Protein 4JZU (pdb70)

Secondary structure (DSSP, 8-state):
-EEEE-TTS-EEEEESSSSSS-SS-SEEEEEEEETTEEEEEEETTTEEE--EEEPPTTS-HHHHHHHHHHHHH-EEEEEEEEEEEEEEE-SS-EEEEEEEEEEEEEE---S--SSEEEEEEESS--TTGGG-TTB-GGGSSTHHHHHHHHHHHHT--/-EEEE-TTS-EEEEE-SSSSS-SS-SEEEEEEEETTEEEEEEETTTEEE-SEEEPPSSS-HHHHHHHHHHHHH-EEEEEEEEEEEEEE--EEEEEEEEEEEE---S---SEEEEEEESS--TTGGG-TTB-GGGSSTHHHHHHHHHHHTT-

Radius of gyration: 22.05 Å; Cα contacts (8 Å, |Δi|>4): 691; chains: 2; bounding box: 60×39×50 Å

InterPro domains:
  IPR000086 NUDIX hydrolase domain [PF00293] (30-87)
  IPR000086 NUDIX hydrolase domain [PS51462] (6-145)
  IPR014078 Nucleoside triphosphatase YtkD [TIGR02705] (3-155)
  IPR014078 Nucleoside triphosphatase YtkD [cd04665] (26-153)
  IPR015797 NUDIX hydrolase-like domain superfamily [SSF55811] (28-116)
  IPR020084 NUDIX hydrolase, conserved site [PS00893] (53-74)
  IPR020476 NUDIX hydrolase [PR00502] (48-62)
  IPR020476 NUDIX hydrolase [PR00502] (62-77)

Structure (mmCIF, N/CA/C/O backbone):
data_4JZU
#
_entry.id   4JZU
#
_cell.length_a   59.377
_cell.length_b   137.288
_cell.length_c   34.736
_cell.angle_alpha   90.00
_cell.angle_beta   90.00
_cell.angle_gamma   90.00
#
_symmetry.space_group_name_H-M   'P 21 21 2'
#
loop_
_entity.id
_entity.type
_entity.pdbx_description
1 polymer 'RNA PYROPHOSPHOHYDROLASE'
2 polymer "RNA (5'-R(*(GCP)P*G)-3')"
3 non-polymer '4-(2-HYDROXYETHYL)-1-PIPERAZINE ETHANESULFONIC ACID'
4 water water
#
loop_
_atom_site.group_PDB
_atom_site.id
_atom_site.type_symbol
_atom_site.label_atom_id
_atom_site.label_alt_id
_atom_site.label_comp_id
_atom_site.label_asym_id
_atom_site.label_entity_id
_atom_site.label_seq_id
_atom_site.pdbx_PDB_ins_code
_atom_site.Cartn_x
_atom_site.Cartn_y
_atom_site.Cartn_z
_atom_site.occupancy
_atom_site.B_iso_or_equiv
_atom_site.auth_seq_id
_atom_site.auth_comp_id
_atom_site.auth_asym_id
_atom_site.auth_atom_id
_atom_site.pdbx_PDB_model_num
ATOM 1 N N . MET A 1 1 ? 22.713 3.663 7.911 1.00 47.21 1 MET A N 1
ATOM 2 C CA . MET A 1 1 ? 22.063 4.588 8.832 1.00 44.71 1 MET A CA 1
ATOM 3 C C . MET A 1 1 ? 23.073 5.211 9.813 1.00 40.06 1 MET A C 1
ATOM 4 O O . MET A 1 1 ? 24.149 4.662 10.033 1.00 39.28 1 MET A O 1
ATOM 9 N N . TYR A 1 2 ? 22.685 6.326 10.417 1.00 30.66 2 TYR A N 1
ATOM 10 C CA . TYR A 1 2 ? 23.459 7.077 11.404 1.00 29.95 2 TYR A CA 1
ATOM 11 C C . TYR A 1 2 ? 22.788 6.942 12.753 1.00 33.61 2 TYR A C 1
ATOM 12 O O . TYR A 1 2 ? 21.564 7.065 12.855 1.00 34.87 2 TYR A O 1
ATOM 21 N N . GLU A 1 3 ? 23.580 6.763 13.791 1.00 28.64 3 GLU A N 1
ATOM 22 C CA . GLU A 1 3 ? 23.073 6.694 15.155 1.00 27.86 3 GLU A CA 1
ATOM 23 C C . GLU A 1 3 ? 23.859 7.644 16.016 1.00 30.98 3 GLU A C 1
ATOM 24 O O . GLU A 1 3 ? 25.086 7.679 15.920 1.00 31.25 3 GLU A O 1
ATOM 30 N N . PHE A 1 4 ? 23.162 8.384 16.875 1.00 25.78 4 PHE A N 1
ATOM 31 C CA . PHE A 1 4 ? 23.805 9.378 17.762 1.00 25.84 4 PHE A CA 1
ATOM 32 C C . PHE A 1 4 ? 22.846 9.755 18.875 1.00 30.07 4 PHE A C 1
ATOM 33 O O . PHE A 1 4 ? 21.652 9.516 18.760 1.00 30.96 4 PHE A O 1
ATOM 41 N N . LYS A 1 5 ? 23.364 10.362 19.934 1.00 29.35 5 LYS A N 1
ATOM 42 C CA . LYS A 1 5 ? 22.525 10.892 20.996 1.00 29.94 5 LYS A CA 1
ATOM 43 C C . LYS A 1 5 ? 22.141 12.320 20.599 1.00 30.38 5 LYS A C 1
ATOM 44 O O . LYS A 1 5 ? 22.935 13.044 19.958 1.00 29.70 5 LYS A O 1
ATOM 50 N N . ASP A 1 6 ? 20.939 12.729 20.991 1.00 25.33 6 ASP A N 1
ATOM 51 C CA . ASP A 1 6 ? 20.453 14.087 20.740 1.00 25.37 6 ASP A CA 1
ATOM 52 C C . ASP A 1 6 ? 20.781 15.040 21.884 1.00 27.36 6 ASP A C 1
ATOM 53 O O . ASP A 1 6 ? 21.542 14.687 22.788 1.00 29.15 6 ASP A O 1
ATOM 58 N N . TYR A 1 7 ? 20.238 16.270 21.815 1.00 24.67 7 TYR A N 1
ATOM 59 C CA . TYR A 1 7 ? 20.553 17.337 22.779 1.00 24.79 7 TYR A CA 1
ATOM 60 C C . TYR A 1 7 ? 20.112 16.995 24.177 1.00 30.80 7 TYR A C 1
ATOM 61 O O . TYR A 1 7 ? 20.753 17.421 25.129 1.00 30.85 7 TYR A O 1
ATOM 70 N N . TYR A 1 8 ? 19.025 16.206 24.293 1.00 29.35 8 TYR A N 1
ATOM 71 C CA . TYR A 1 8 ? 18.467 15.774 25.578 1.00 30.87 8 TYR A CA 1
ATOM 72 C C . TYR A 1 8 ? 18.818 14.311 25.894 1.00 35.42 8 TYR A C 1
ATOM 73 O O . TYR A 1 8 ? 18.201 13.692 26.774 1.00 37.04 8 TYR A O 1
ATOM 82 N N . GLN A 1 9 ? 19.856 13.773 25.227 1.00 30.27 9 GLN A N 1
ATOM 83 C CA . GLN A 1 9 ? 20.374 12.423 25.458 1.00 31.38 9 GLN A CA 1
ATOM 84 C C . GLN A 1 9 ? 19.491 11.249 25.016 1.00 35.61 9 GLN A C 1
ATOM 85 O O . GLN A 1 9 ? 19.778 10.118 25.383 1.00 35.48 9 GLN A O 1
ATOM 91 N N . ASN A 1 10 ? 18.481 11.491 24.158 1.00 32.81 10 ASN A N 1
ATOM 92 C CA . ASN A 1 10 ? 17.720 10.404 23.547 1.00 33.44 10 ASN A CA 1
ATOM 93 C C . ASN A 1 10 ? 18.634 9.837 22.451 1.00 35.67 10 ASN A C 1
ATOM 94 O O . ASN A 1 10 ? 19.586 10.501 22.050 1.00 33.22 10 ASN A O 1
ATOM 99 N N . THR A 1 11 ? 18.354 8.642 21.958 1.00 32.31 11 THR A N 1
ATOM 100 C CA . THR A 1 11 ? 19.129 8.081 20.849 1.00 31.56 11 THR A CA 1
ATOM 101 C C . THR A 1 11 ? 18.307 8.325 19.615 1.00 33.86 11 THR A C 1
ATOM 102 O O . THR A 1 11 ? 17.094 8.123 19.647 1.00 33.12 11 THR A O 1
ATOM 106 N N . VAL A 1 12 ? 18.959 8.796 18.544 1.00 29.18 12 VAL A N 1
ATOM 107 C CA . VAL A 1 12 ? 18.321 9.031 17.271 1.00 27.48 12 VAL A CA 1
ATOM 108 C C . VAL A 1 12 ? 18.963 8.122 16.242 1.00 30.63 12 VAL A C 1
ATOM 109 O O . VAL A 1 12 ? 20.179 7.977 16.213 1.00 30.16 12 VAL A O 1
ATOM 113 N N . GLN A 1 13 ? 18.144 7.576 15.344 1.00 27.17 13 GLN A N 1
ATOM 114 C CA . GLN A 1 13 ? 18.603 6.762 14.220 1.00 26.92 13 GLN A CA 1
ATOM 115 C C . GLN A 1 13 ? 18.094 7.448 12.994 1.00 31.98 13 GLN A C 1
ATOM 116 O O . GLN A 1 13 ? 16.921 7.797 12.958 1.00 31.21 13 GLN A O 1
ATOM 122 N N . LEU A 1 14 ? 18.978 7.720 12.025 1.00 26.97 14 LEU A N 1
ATOM 123 C CA . LEU A 1 14 ? 18.650 8.507 10.853 1.00 26.25 14 LEU A CA 1
ATOM 124 C C . LEU A 1 14 ? 19.016 7.780 9.571 1.00 30.34 14 LEU A C 1
ATOM 125 O O . LEU A 1 14 ? 20.103 7.231 9.466 1.00 32.17 14 LEU A O 1
ATOM 130 N N . SER A 1 15 ? 18.117 7.823 8.585 1.00 27.97 15 SER A N 1
ATOM 131 C CA . SER A 1 15 ? 18.352 7.097 7.337 1.00 28.79 15 SER A CA 1
ATOM 132 C C . SER A 1 15 ? 17.817 7.910 6.169 1.00 29.86 15 SER A C 1
ATOM 133 O O . SER A 1 15 ? 16.788 8.576 6.298 1.00 29.89 15 SER A O 1
ATOM 136 N N . PHE A 1 16 ? 18.491 7.834 5.015 1.00 26.32 16 PHE A N 1
ATOM 137 C CA . PHE A 1 16 ? 17.964 8.481 3.826 1.00 25.43 16 PHE A CA 1
ATOM 138 C C . PHE A 1 16 ? 17.274 7.486 2.884 1.00 34.51 16 PHE A C 1
ATOM 139 O O . PHE A 1 16 ? 16.916 7.851 1.755 1.00 33.60 16 PHE A O 1
ATOM 147 N N . ASP A 1 17 ? 16.970 6.259 3.414 1.00 34.31 17 ASP A N 1
ATOM 148 C CA . ASP A 1 17 ? 16.159 5.274 2.682 1.00 36.07 17 ASP A CA 1
ATOM 149 C C . ASP A 1 17 ? 14.682 5.694 2.811 1.00 41.30 17 ASP A C 1
ATOM 150 O O . ASP A 1 17 ? 14.375 6.636 3.572 1.00 38.66 17 ASP A O 1
ATOM 155 N N . ASP A 1 18 ? 13.777 5.021 2.065 1.00 40.48 18 ASP A N 1
ATOM 156 C CA . ASP A 1 18 ? 12.350 5.295 2.103 1.00 41.30 18 ASP A CA 1
ATOM 157 C C . ASP A 1 18 ? 11.707 4.574 3.292 1.00 48.99 18 ASP A C 1
ATOM 158 O O . ASP A 1 18 ? 11.733 3.341 3.378 1.00 49.45 18 ASP A O 1
ATOM 163 N N . GLN A 1 19 ? 11.125 5.368 4.210 1.00 47.74 19 GLN A N 1
ATOM 164 C CA . GLN A 1 19 ? 10.423 4.912 5.418 1.00 48.10 19 GLN A CA 1
ATOM 165 C C . GLN A 1 19 ? 11.001 3.607 6.019 1.00 54.58 19 GLN A C 1
ATOM 166 O O . GLN A 1 19 ? 10.318 2.584 6.047 1.00 58.91 19 GLN A O 1
ATOM 172 N N . PRO A 1 20 ? 12.299 3.613 6.425 1.00 47.75 20 PRO A N 1
ATOM 173 C CA . PRO A 1 20 ? 12.907 2.368 6.932 1.00 48.32 20 PRO A CA 1
ATOM 174 C C . PRO A 1 20 ? 12.458 1.962 8.330 1.00 51.08 20 PRO A C 1
ATOM 175 O O . PRO A 1 20 ? 12.485 0.777 8.652 1.00 52.88 20 PRO A O 1
ATOM 179 N N . PHE A 1 21 ? 12.105 2.933 9.176 1.00 43.80 21 PHE A N 1
ATOM 180 C CA . PHE A 1 21 ? 11.715 2.632 10.548 1.00 44.08 21 PHE A CA 1
ATOM 181 C C . PHE A 1 21 ? 10.225 2.360 10.698 1.00 49.78 21 PHE A C 1
ATOM 182 O O . PHE A 1 21 ? 9.836 1.492 11.491 1.00 49.67 21 PHE A O 1
ATOM 190 N N . SER A 1 22 ? 9.396 3.083 9.916 1.00 46.17 22 SER A N 1
ATOM 191 C CA . SER A 1 22 ? 7.943 2.944 9.902 1.00 47.53 22 SER A CA 1
ATOM 192 C C . SER A 1 22 ? 7.305 3.356 8.585 1.00 51.68 22 SER A C 1
ATOM 193 O O . SER A 1 22 ? 7.709 4.358 7.985 1.00 48.80 22 SER A O 1
ATOM 196 N N . ASP A 1 23 ? 6.272 2.597 8.168 1.00 50.36 23 ASP A N 1
ATOM 197 C CA . ASP A 1 23 ? 5.465 2.856 6.981 1.00 51.08 23 ASP A CA 1
ATOM 198 C C . ASP A 1 23 ? 4.424 3.917 7.360 1.00 54.59 23 ASP A C 1
ATOM 199 O O . ASP A 1 23 ? 3.836 4.560 6.484 1.00 53.92 23 ASP A O 1
ATOM 204 N N . SER A 1 24 ? 4.191 4.085 8.678 1.00 50.74 24 SER A N 1
ATOM 205 C CA . SER A 1 24 ? 3.256 5.069 9.197 1.00 49.51 24 SER A CA 1
ATOM 206 C C . SER A 1 24 ? 3.952 5.944 10.252 1.00 50.14 24 SER A C 1
ATOM 207 O O . SER A 1 24 ? 3.734 5.797 11.462 1.00 51.20 24 SER A O 1
ATOM 210 N N . PRO A 1 25 ? 4.827 6.872 9.784 1.00 41.19 25 PRO A N 1
ATOM 211 C CA . PRO A 1 25 ? 5.489 7.799 10.729 1.00 38.20 25 PRO A CA 1
ATOM 212 C C . PRO A 1 25 ? 4.427 8.713 11.331 1.00 41.93 25 PRO A C 1
ATOM 213 O O . PRO A 1 25 ? 3.445 9.019 10.645 1.00 42.93 25 PRO A O 1
ATOM 217 N N . LYS A 1 26 ? 4.560 9.085 12.610 1.00 36.72 26 LYS A N 1
ATOM 218 C CA . LYS A 1 26 ? 3.534 9.924 13.243 1.00 36.71 26 LYS A CA 1
ATOM 219 C C . LYS A 1 26 ? 3.966 11.391 13.299 1.00 36.65 26 LYS A C 1
ATOM 220 O O . LYS A 1 26 ? 3.226 12.219 13.836 1.00 34.98 26 LYS A O 1
ATOM 226 N N . HIS A 1 27 ? 5.154 11.710 12.755 1.00 31.95 27 HIS A N 1
ATOM 227 C CA . HIS A 1 27 ? 5.673 13.075 12.722 1.00 30.52 27 HIS A CA 1
ATOM 228 C C . HIS A 1 27 ? 6.334 13.410 11.389 1.00 30.50 27 HIS A C 1
ATOM 229 O O . HIS A 1 27 ? 6.794 12.529 10.650 1.00 27.26 27 HIS A O 1
ATOM 236 N N . VAL A 1 28 ? 6.372 14.707 11.074 1.00 26.45 28 VAL A N 1
ATOM 237 C CA . VAL A 1 28 ? 7.063 15.214 9.885 1.00 23.91 28 VAL A CA 1
ATOM 238 C C . VAL A 1 28 ? 7.942 16.383 10.281 1.00 25.38 28 VAL A C 1
ATOM 239 O O . VAL A 1 28 ? 7.670 17.075 11.270 1.00 24.00 28 VAL A O 1
ATOM 243 N N . TRP A 1 29 ? 9.011 16.596 9.534 1.00 23.06 29 TRP A N 1
ATOM 244 C CA . TRP A 1 29 ? 9.935 17.706 9.732 1.00 23.48 29 TRP A CA 1
ATOM 245 C C . TRP A 1 29 ? 10.205 18.246 8.363 1.00 26.47 29 TRP A C 1
ATOM 246 O O . TRP A 1 29 ? 10.520 17.489 7.511 1.00 24.92 29 TRP A O 1
ATOM 257 N N . VAL A 1 30 ? 10.061 19.544 8.158 1.00 23.04 30 VAL A N 1
ATOM 258 C CA . VAL A 1 30 ? 10.195 20.058 6.799 1.00 22.53 30 VAL A CA 1
ATOM 259 C C . VAL A 1 30 ? 11.276 21.111 6.702 1.00 23.74 30 VAL A C 1
ATOM 260 O O . VAL A 1 30 ? 11.090 22.243 7.152 1.00 22.95 30 VAL A O 1
ATOM 264 N N . ILE A 1 31 ? 12.340 20.792 5.989 1.00 20.49 31 ILE A N 1
ATOM 265 C CA . ILE A 1 31 ? 13.420 21.769 5.734 1.00 21.24 31 ILE A CA 1
ATOM 266 C C . ILE A 1 31 ? 12.917 22.649 4.603 1.00 22.84 31 ILE A C 1
ATOM 267 O O . ILE A 1 31 ? 12.575 22.135 3.523 1.00 23.56 31 ILE A O 1
ATOM 272 N N . CYS A 1 32 ? 12.832 23.981 4.871 1.00 20.51 32 CYS A N 1
ATOM 273 C CA . CYS A 1 32 ? 12.259 24.902 3.899 1.00 20.68 32 CYS A CA 1
ATOM 274 C C . CYS A 1 32 ? 13.295 25.858 3.379 1.00 23.77 32 CYS A C 1
ATOM 275 O O . CYS A 1 32 ? 14.054 26.433 4.161 1.00 22.79 32 CYS A O 1
ATOM 278 N N . ARG A 1 33 ? 13.265 26.093 2.078 1.00 22.22 33 ARG A N 1
ATOM 279 C CA . ARG A 1 33 ? 14.107 27.122 1.474 1.00 22.25 33 ARG A CA 1
ATOM 280 C C . ARG A 1 33 ? 13.229 28.066 0.668 1.00 23.91 33 ARG A C 1
ATOM 281 O O . ARG A 1 33 ? 12.386 27.611 -0.102 1.00 23.72 33 ARG A O 1
ATOM 289 N N . PHE A 1 34 ? 13.410 29.390 0.876 1.00 22.05 34 PHE A N 1
ATOM 290 C CA . PHE A 1 34 ? 12.684 30.440 0.173 1.00 23.59 34 PHE A CA 1
ATOM 291 C C . PHE A 1 34 ? 13.752 31.298 -0.502 1.00 27.94 34 PHE A C 1
ATOM 292 O O . PHE A 1 34 ? 14.472 32.045 0.175 1.00 25.66 34 PHE A O 1
ATOM 300 N N . GLY A 1 35 ? 13.916 31.111 -1.813 1.00 28.04 35 GLY A N 1
ATOM 301 C CA . GLY A 1 35 ? 15.010 31.777 -2.519 1.00 29.59 35 GLY A CA 1
ATOM 302 C C . GLY A 1 35 ? 16.326 31.202 -2.005 1.00 33.36 35 GLY A C 1
ATOM 303 O O . GLY A 1 35 ? 16.473 29.977 -1.913 1.00 35.07 35 GLY A O 1
ATOM 304 N N . GLY A 1 36 ? 17.236 32.071 -1.591 1.00 30.75 36 GLY A N 1
ATOM 305 C CA . GLY A 1 36 ? 18.506 31.606 -1.054 1.00 30.41 36 GLY A CA 1
ATOM 306 C C . GLY A 1 36 ? 18.532 31.596 0.456 1.00 32.06 36 GLY A C 1
ATOM 307 O O . GLY A 1 36 ? 19.607 31.655 1.061 1.00 33.04 36 GLY A O 1
ATOM 308 N N . LYS A 1 37 ? 17.343 31.540 1.078 1.00 26.08 37 LYS A N 1
ATOM 309 C CA . LYS A 1 37 ? 17.261 31.605 2.527 1.00 25.05 37 LYS A CA 1
ATOM 310 C C . LYS A 1 37 ? 16.541 30.449 3.164 1.00 26.98 37 LYS A C 1
ATOM 311 O O . LYS A 1 37 ? 15.598 29.901 2.585 1.00 25.93 37 LYS A O 1
ATOM 317 N N . TRP A 1 38 ? 16.944 30.108 4.392 1.00 22.41 38 TRP A N 1
ATOM 318 C CA . TRP A 1 38 ? 16.215 29.065 5.114 1.00 22.81 38 TRP A CA 1
ATOM 319 C C . TRP A 1 38 ? 14.979 29.709 5.717 1.00 24.44 38 TRP A C 1
ATOM 320 O O . TRP A 1 38 ? 15.068 30.805 6.283 1.00 25.25 38 TRP A O 1
ATOM 331 N N . LEU A 1 39 ? 13.844 28.997 5.661 1.00 21.70 39 LEU A N 1
ATOM 332 C CA . LEU A 1 39 ? 12.616 29.467 6.274 1.00 20.91 39 LEU A CA 1
ATOM 333 C C . LEU A 1 39 ? 12.308 28.541 7.448 1.00 23.36 39 LEU A C 1
ATOM 334 O O . LEU A 1 39 ? 12.158 27.307 7.298 1.00 22.73 39 LEU A O 1
ATOM 339 N N . LEU A 1 40 ? 12.269 29.150 8.636 1.00 22.37 40 LEU A N 1
ATOM 340 C CA . LEU A 1 40 ? 11.990 28.457 9.888 1.00 20.87 40 LEU A CA 1
ATOM 341 C C . LEU A 1 40 ? 10.747 29.064 10.495 1.00 23.63 40 LEU A C 1
ATOM 342 O O . LEU A 1 40 ? 10.218 30.068 9.993 1.00 23.68 40 LEU A O 1
ATOM 347 N N . THR A 1 41 ? 10.283 28.485 11.581 1.00 21.96 41 THR A N 1
ATOM 348 C CA . THR A 1 41 ? 9.202 29.078 12.378 1.00 23.11 41 THR A CA 1
ATOM 349 C C . THR A 1 41 ? 9.823 29.312 13.768 1.00 27.28 41 THR A C 1
ATOM 350 O O . THR A 1 41 ? 10.920 28.826 14.042 1.00 26.43 41 THR A O 1
ATOM 354 N N . GLU A 1 42 ? 9.124 30.018 14.649 1.00 25.11 42 GLU A N 1
ATOM 355 C CA . GLU A 1 42 ? 9.614 30.196 16.008 1.00 25.62 42 GLU A CA 1
ATOM 356 C C . GLU A 1 42 ? 8.595 29.485 16.893 1.00 29.65 42 GLU A C 1
ATOM 357 O O . GLU A 1 42 ? 7.513 30.031 17.143 1.00 29.81 42 GLU A O 1
ATOM 363 N N . HIS A 1 43 ? 8.911 28.253 17.347 1.00 27.21 43 HIS A N 1
ATOM 364 C CA . HIS A 1 43 ? 7.950 27.539 18.193 1.00 27.61 43 HIS A CA 1
ATOM 365 C C . HIS A 1 43 ? 7.893 28.280 19.545 1.00 33.29 43 HIS A C 1
ATOM 366 O O . HIS A 1 43 ? 8.951 28.679 20.058 1.00 32.84 43 HIS A O 1
ATOM 373 N N . GLU A 1 44 ? 6.663 28.481 20.101 1.00 31.63 44 GLU A N 1
ATOM 374 C CA . GLU A 1 44 ? 6.403 29.256 21.315 1.00 33.26 44 GLU A CA 1
ATOM 375 C C . GLU A 1 44 ? 7.157 28.814 22.548 1.00 38.66 44 GLU A C 1
ATOM 376 O O . GLU A 1 44 ? 7.432 29.642 23.417 1.00 40.44 44 GLU A O 1
ATOM 382 N N . ASP A 1 45 ? 7.413 27.499 22.661 1.00 33.02 45 ASP A N 1
ATOM 383 C CA . ASP A 1 45 ? 8.175 26.926 23.765 1.00 32.55 45 ASP A CA 1
ATOM 384 C C . ASP A 1 45 ? 9.616 26.635 23.346 1.00 34.25 45 ASP A C 1
ATOM 385 O O . ASP A 1 45 ? 10.532 26.973 24.096 1.00 36.22 45 ASP A O 1
ATOM 390 N N . ARG A 1 46 ? 9.813 26.000 22.174 1.00 30.47 46 ARG A N 1
ATOM 391 C CA . ARG A 1 46 ? 11.134 25.518 21.741 1.00 28.79 46 ARG A CA 1
ATOM 392 C C . ARG A 1 46 ? 12.086 26.528 21.137 1.00 31.08 46 ARG A C 1
ATOM 393 O O . ARG A 1 46 ? 13.295 26.437 21.346 1.00 30.80 46 ARG A O 1
ATOM 401 N N . GLY A 1 47 ? 11.556 27.482 20.410 1.00 28.55 47 GLY A N 1
ATOM 402 C CA . GLY A 1 47 ? 12.367 28.481 19.725 1.00 26.92 47 GLY A CA 1
ATOM 403 C C . GLY A 1 47 ? 12.459 28.209 18.221 1.00 27.14 47 GLY A C 1
ATOM 404 O O . GLY A 1 47 ? 11.614 27.515 17.676 1.00 24.73 47 GLY A O 1
ATOM 405 N N . TYR A 1 48 ? 13.496 28.732 17.541 1.00 24.91 48 TYR A N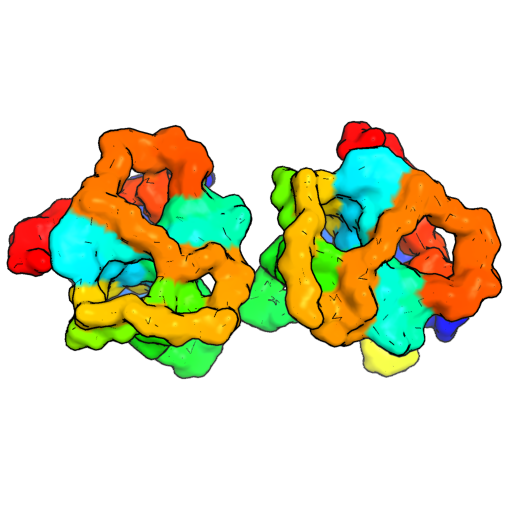 1
ATOM 406 C CA . TYR A 1 48 ? 13.608 28.593 16.072 1.00 23.63 48 TYR A CA 1
ATOM 407 C C . TYR A 1 48 ? 13.793 27.148 15.635 1.00 24.73 48 TYR A C 1
ATOM 408 O O . TYR A 1 48 ? 14.642 26.474 16.171 1.00 23.72 48 TYR A O 1
ATOM 417 N N . GLU A 1 49 ? 13.024 26.710 14.629 1.00 22.42 49 GLU A N 1
ATOM 418 C CA . GLU A 1 49 ? 13.152 25.353 14.083 1.00 21.78 49 GLU A CA 1
ATOM 419 C C . GLU A 1 49 ? 12.517 25.309 12.714 1.00 24.16 49 GLU A C 1
ATOM 420 O O . GLU A 1 49 ? 11.592 26.089 12.411 1.00 23.09 49 GLU A O 1
ATOM 426 N N . PHE A 1 50 ? 12.941 24.325 11.916 1.00 22.31 50 PHE A N 1
ATOM 427 C CA . PHE A 1 50 ? 12.214 24.085 10.679 1.00 21.91 50 PHE A CA 1
ATOM 428 C C . PHE A 1 50 ? 10.791 23.612 11.114 1.00 24.75 50 PHE A C 1
ATOM 429 O O . PHE A 1 50 ? 10.634 22.950 12.178 1.00 23.64 50 PHE A O 1
ATOM 437 N N . PRO A 1 51 ? 9.753 23.939 10.316 1.00 21.92 51 PRO A N 1
ATOM 438 C CA . PRO A 1 51 ? 8.402 23.536 10.689 1.00 23.68 51 PRO A CA 1
ATOM 439 C C . PRO A 1 51 ? 8.215 22.029 10.642 1.00 27.39 51 PRO A C 1
ATOM 440 O O . PRO A 1 51 ? 8.890 21.319 9.918 1.00 27.21 51 PRO A O 1
ATOM 444 N N . GLY A 1 52 ? 7.246 21.583 11.376 1.00 25.79 52 GLY A N 1
ATOM 445 C CA . GLY A 1 52 ? 6.909 20.173 11.461 1.00 25.83 52 GLY A CA 1
ATOM 446 C C . GLY A 1 52 ? 5.906 19.941 12.564 1.00 33.57 52 GLY A C 1
ATOM 447 O O . GLY A 1 52 ? 5.360 20.889 13.149 1.00 33.60 52 GLY A O 1
ATOM 448 N N . GLY A 1 53 ? 5.612 18.682 12.788 1.00 29.04 53 GLY A N 1
ATOM 449 C CA . GLY A 1 53 ? 4.670 18.290 13.821 1.00 31.60 53 GLY A CA 1
ATOM 450 C C . GLY A 1 53 ? 4.108 16.917 13.576 1.00 33.78 53 GLY A C 1
ATOM 451 O O . GLY A 1 53 ? 4.675 16.113 12.833 1.00 31.48 53 GLY A O 1
ATOM 452 N N . LYS A 1 54 ? 2.971 16.663 14.159 1.00 32.18 54 LYS A N 1
ATOM 453 C CA . LYS A 1 54 ? 2.312 15.368 14.086 1.00 31.91 54 LYS A CA 1
ATOM 454 C C . LYS A 1 54 ? 1.561 15.089 12.770 1.00 35.69 54 LYS A C 1
ATOM 455 O O . LYS A 1 54 ? 1.033 16.013 12.126 1.00 35.96 54 LYS A O 1
ATOM 461 N N . VAL A 1 55 ? 1.530 13.801 12.375 1.00 30.15 55 VAL A N 1
ATOM 462 C CA . VAL A 1 55 ? 0.771 13.241 11.256 1.00 32.03 55 VAL A CA 1
ATOM 463 C C . VAL A 1 55 ? -0.557 12.732 11.862 1.00 41.32 55 VAL A C 1
ATOM 464 O O . VAL A 1 55 ? -0.552 11.831 12.715 1.00 41.79 55 VAL A O 1
ATOM 468 N N . GLU A 1 56 ? -1.678 13.292 11.422 1.00 44.08 56 GLU A N 1
ATOM 469 C CA . GLU A 1 56 ? -3.004 12.899 11.929 1.00 47.74 56 GLU A CA 1
ATOM 470 C C . GLU A 1 56 ? -3.513 11.576 11.350 1.00 56.30 56 GLU A C 1
ATOM 471 O O . GLU A 1 56 ? -3.089 11.214 10.250 1.00 55.77 56 GLU A O 1
ATOM 477 N N . PRO A 1 57 ? -4.324 10.762 12.083 1.00 56.78 57 PRO A N 1
ATOM 478 C CA . PRO A 1 57 ? -4.732 9.458 11.520 1.00 58.65 57 PRO A CA 1
ATOM 479 C C . PRO A 1 57 ? -5.440 9.616 10.179 1.00 63.25 57 PRO A C 1
ATOM 480 O O . PRO A 1 57 ? -5.278 8.771 9.289 1.00 63.27 57 PRO A O 1
ATOM 484 N N . MET A 1 58 ? -6.125 10.767 10.009 1.00 59.54 58 MET A N 1
ATOM 485 C CA . MET A 1 58 ? -6.828 11.133 8.790 1.00 60.22 58 MET A CA 1
ATOM 486 C C . MET A 1 58 ? -5.954 11.921 7.797 1.00 60.04 58 MET A C 1
ATOM 487 O O . MET A 1 58 ? -6.472 12.506 6.846 1.00 59.96 58 MET A O 1
ATOM 492 N N . GLU A 1 59 ? -4.621 11.918 8.018 1.00 53.45 59 GLU A N 1
ATOM 493 C CA . GLU A 1 59 ? -3.624 12.556 7.146 1.00 49.45 59 GLU A CA 1
ATOM 494 C C . GLU A 1 59 ? -2.540 11.542 6.764 1.00 52.16 59 GLU A C 1
ATOM 495 O O . GLU A 1 59 ? -2.205 10.653 7.557 1.00 50.11 59 GLU A O 1
ATOM 501 N N . CYS A 1 60 ? -1.959 11.699 5.559 1.00 48.52 60 CYS A N 1
ATOM 502 C CA . CYS A 1 60 ? -0.767 10.946 5.174 1.00 46.90 60 CYS A CA 1
ATOM 503 C C . CYS A 1 60 ? 0.356 11.939 5.505 1.00 42.43 60 CYS A C 1
ATOM 504 O O . CYS A 1 60 ? 0.057 13.122 5.721 1.00 40.06 60 CYS A O 1
ATOM 507 N N . ALA A 1 61 ? 1.614 11.486 5.597 1.00 34.75 61 ALA A N 1
ATOM 508 C CA . ALA A 1 61 ? 2.726 12.372 5.976 1.00 33.60 61 ALA A CA 1
ATOM 509 C C . ALA A 1 61 ? 2.892 13.655 5.121 1.00 34.15 61 ALA A C 1
ATOM 510 O O . ALA A 1 61 ? 3.171 14.740 5.663 1.00 30.57 61 ALA A O 1
ATOM 512 N N . GLU A 1 62 ? 2.723 13.534 3.790 1.00 31.36 62 GLU A N 1
ATOM 513 C CA . GLU A 1 62 ? 2.870 14.686 2.875 1.00 31.18 62 GLU A CA 1
ATOM 514 C C . GLU A 1 62 ? 1.799 15.732 3.149 1.00 32.90 62 GLU A C 1
ATOM 515 O O . GLU A 1 62 ? 2.081 16.941 3.096 1.00 31.04 62 GLU A O 1
ATOM 521 N N . GLU A 1 63 ? 0.576 15.272 3.482 1.00 29.17 63 GLU A N 1
ATOM 522 C CA . GLU A 1 63 ? -0.505 16.230 3.773 1.00 30.09 63 GLU A CA 1
ATOM 523 C C . GLU A 1 63 ? -0.190 17.025 5.050 1.00 32.74 63 GLU A C 1
ATOM 524 O O . GLU A 1 63 ? -0.434 18.235 5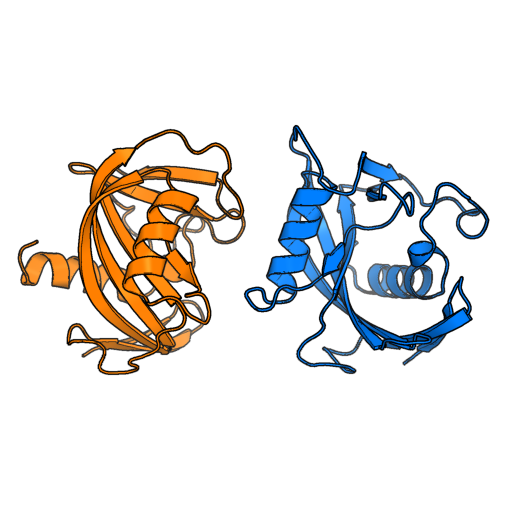.111 1.00 29.61 63 GLU A O 1
ATOM 530 N N . ALA A 1 64 ? 0.391 16.324 6.059 1.00 29.92 64 ALA A N 1
ATOM 531 C CA . ALA A 1 64 ? 0.760 16.917 7.336 1.00 28.37 64 ALA A CA 1
ATOM 532 C C . ALA A 1 64 ? 1.920 17.871 7.119 1.00 28.45 64 ALA A C 1
ATOM 533 O O . ALA A 1 64 ? 1.938 18.927 7.716 1.00 26.95 64 ALA A O 1
ATOM 535 N N . ALA A 1 65 ? 2.881 17.511 6.241 1.00 25.03 65 ALA A N 1
ATOM 536 C CA . ALA A 1 65 ? 4.035 18.380 5.983 1.00 25.12 65 ALA A CA 1
ATOM 537 C C . ALA A 1 65 ? 3.581 19.710 5.335 1.00 27.71 65 ALA A C 1
ATOM 538 O O . ALA A 1 65 ? 3.960 20.798 5.790 1.00 25.06 65 ALA A O 1
ATOM 540 N N . LEU A 1 66 ? 2.666 19.628 4.355 1.00 25.92 66 LEU A N 1
ATOM 541 C CA . LEU A 1 66 ? 2.153 20.843 3.718 1.00 25.64 66 LEU A CA 1
ATOM 542 C C . LEU A 1 66 ? 1.367 21.732 4.684 1.00 27.56 66 LEU A C 1
ATOM 543 O O . LEU A 1 66 ? 1.535 22.951 4.668 1.00 27.22 66 LEU A O 1
ATOM 548 N N . ARG A 1 67 ? 0.535 21.116 5.530 1.00 25.84 67 ARG A N 1
ATOM 549 C CA . ARG A 1 67 ? -0.259 21.836 6.539 1.00 26.82 67 ARG A CA 1
ATOM 550 C C . ARG A 1 67 ? 0.657 22.529 7.566 1.00 29.50 67 ARG A C 1
ATOM 551 O O . ARG A 1 67 ? 0.404 23.678 7.905 1.00 27.34 67 ARG A O 1
ATOM 559 N N . GLU A 1 68 ? 1.681 21.812 8.108 1.00 26.23 68 GLU A N 1
ATOM 560 C CA . GLU A 1 68 ? 2.569 22.432 9.098 1.00 25.37 68 GLU A CA 1
ATOM 561 C C . GLU A 1 68 ? 3.341 23.612 8.534 1.00 28.29 68 GLU A C 1
ATOM 562 O O . GLU A 1 68 ? 3.511 24.629 9.222 1.00 28.01 68 GLU A O 1
ATOM 568 N N . VAL A 1 69 ? 3.829 23.498 7.295 1.00 24.73 69 VAL A N 1
ATOM 569 C CA . VAL A 1 69 ? 4.510 24.613 6.663 1.00 23.11 69 VAL A CA 1
ATOM 570 C C . VAL A 1 69 ? 3.541 25.830 6.631 1.00 27.73 69 VAL A C 1
ATOM 571 O O . VAL A 1 69 ? 3.897 26.914 7.090 1.00 28.96 69 VAL A O 1
ATOM 575 N N . LYS A 1 70 ? 2.324 25.632 6.104 1.00 24.47 70 LYS A N 1
ATOM 576 C CA . LYS A 1 70 ? 1.340 26.705 5.991 1.00 24.66 70 LYS A CA 1
ATOM 577 C C . LYS A 1 70 ? 0.962 27.255 7.352 1.00 29.80 70 LYS A C 1
ATOM 578 O O . LYS A 1 70 ? 1.057 28.453 7.554 1.00 29.18 70 LYS A O 1
ATOM 584 N N . GLU A 1 71 ? 0.584 26.386 8.314 1.00 27.69 71 GLU A N 1
ATOM 585 C CA . GLU A 1 71 ? 0.222 26.845 9.649 1.00 27.49 71 GLU A CA 1
ATOM 586 C C . GLU A 1 71 ? 1.317 27.602 10.387 1.00 28.51 71 GLU A C 1
ATOM 587 O O . GLU A 1 71 ? 1.035 28.615 11.013 1.00 28.73 71 GLU A O 1
ATOM 593 N N . GLU A 1 72 ? 2.561 27.136 10.290 1.00 24.56 72 GLU A N 1
ATOM 594 C CA . GLU A 1 72 ? 3.677 27.700 11.081 1.00 23.95 72 GLU A CA 1
ATOM 595 C C . GLU A 1 72 ? 4.426 28.864 10.451 1.00 28.71 72 GLU A C 1
ATOM 596 O O . GLU A 1 72 ? 5.210 29.522 11.128 1.00 28.11 72 GLU A O 1
ATOM 602 N N . THR A 1 73 ? 4.258 29.047 9.145 1.00 25.02 73 THR A N 1
ATOM 603 C CA . THR A 1 73 ? 4.968 30.073 8.394 1.00 23.78 73 THR A CA 1
ATOM 604 C C . THR A 1 73 ? 4.133 30.874 7.428 1.00 28.70 73 THR A C 1
ATOM 605 O O . THR A 1 73 ? 4.626 31.892 6.945 1.00 29.69 73 THR A O 1
ATOM 609 N N . GLY A 1 74 ? 2.937 30.399 7.084 1.00 26.20 74 GLY A N 1
ATOM 610 C CA . GLY A 1 74 ? 2.118 31.046 6.066 1.00 26.47 74 GLY A CA 1
ATOM 611 C C . GLY A 1 74 ? 2.670 30.837 4.656 1.00 29.67 74 GLY A C 1
ATOM 612 O O . GLY A 1 74 ? 2.190 31.454 3.702 1.00 27.81 74 GLY A O 1
ATOM 613 N N . ALA A 1 75 ? 3.645 29.928 4.501 1.00 27.32 75 ALA A N 1
ATOM 614 C CA . ALA A 1 75 ? 4.255 29.681 3.188 1.00 27.23 75 ALA A CA 1
ATOM 615 C C . ALA A 1 75 ? 3.435 28.759 2.318 1.00 31.93 75 ALA A C 1
ATOM 616 O O . ALA A 1 75 ? 2.774 27.834 2.819 1.00 31.27 75 ALA A O 1
ATOM 618 N N . ARG A 1 76 ? 3.527 29.001 1.007 1.00 31.11 76 ARG A N 1
ATOM 619 C CA . ARG A 1 76 ? 2.980 28.145 -0.051 1.00 31.84 76 ARG A CA 1
ATOM 620 C C . ARG A 1 76 ? 4.177 27.436 -0.645 1.00 32.24 76 ARG A C 1
ATOM 621 O O . ARG A 1 76 ? 5.227 28.050 -0.887 1.00 30.29 76 ARG A O 1
ATOM 629 N N . VAL A 1 77 ? 4.040 26.132 -0.829 1.00 28.97 77 VAL A N 1
ATOM 630 C CA . VAL A 1 77 ? 5.135 25.298 -1.309 1.00 30.45 77 VAL A CA 1
ATOM 631 C C . VAL A 1 77 ? 5.067 25.118 -2.823 1.00 35.25 77 VAL A C 1
ATOM 632 O O . VAL A 1 77 ? 3.994 24.860 -3.374 1.00 36.21 77 VAL A O 1
ATOM 636 N N . LYS A 1 78 ? 6.227 25.256 -3.479 1.00 31.23 78 LYS A N 1
ATOM 637 C CA . LYS A 1 78 ? 6.404 25.057 -4.904 1.00 32.60 78 LYS A CA 1
ATOM 638 C C . LYS A 1 78 ? 6.614 23.564 -5.162 1.00 35.29 78 LYS A C 1
ATOM 639 O O . LYS A 1 78 ? 6.093 23.017 -6.150 1.00 35.32 78 LYS A O 1
ATOM 645 N N . SER A 1 79 ? 7.398 22.896 -4.283 1.00 29.73 79 SER A N 1
ATOM 646 C CA . SER A 1 79 ? 7.651 21.467 -4.410 1.00 28.86 79 SER A CA 1
ATOM 647 C C . SER A 1 79 ? 7.925 20.914 -3.024 1.00 29.79 79 SER A C 1
ATOM 648 O O . SER A 1 79 ? 8.542 21.597 -2.212 1.00 28.51 79 SER A O 1
ATOM 651 N N . LEU A 1 80 ? 7.439 19.711 -2.752 1.00 28.05 80 LEU A N 1
ATOM 652 C CA . LEU A 1 80 ? 7.694 18.991 -1.500 1.00 27.00 80 LEU A CA 1
ATOM 653 C C . LEU A 1 80 ? 8.287 17.631 -1.886 1.00 30.29 80 LEU A C 1
ATOM 654 O O . LEU A 1 80 ? 7.681 16.883 -2.660 1.00 32.05 80 LEU A O 1
ATOM 659 N N . LYS A 1 81 ? 9.497 17.357 -1.404 1.00 26.08 81 LYS A N 1
ATOM 660 C CA . LYS A 1 81 ? 10.217 16.118 -1.713 1.00 26.24 81 LYS A CA 1
ATOM 661 C C . LYS A 1 81 ? 10.654 15.389 -0.458 1.00 28.21 81 LYS A C 1
ATOM 662 O O . LYS A 1 81 ? 11.253 16.000 0.435 1.00 24.76 81 LYS A O 1
ATOM 668 N N . TYR A 1 82 ? 10.389 14.077 -0.402 1.00 27.27 82 TYR A N 1
ATOM 669 C CA . TYR A 1 82 ? 10.825 13.253 0.741 1.00 26.67 82 TYR A CA 1
ATOM 670 C C . TYR A 1 82 ? 12.353 13.165 0.699 1.00 28.14 82 TYR A C 1
ATOM 671 O O . TYR A 1 82 ? 12.920 12.865 -0.366 1.00 29.08 82 TYR A O 1
ATOM 680 N N . LEU A 1 83 ? 13.007 13.381 1.855 1.00 24.86 83 LEU A N 1
ATOM 681 C CA . LEU A 1 83 ? 14.456 13.332 1.984 1.00 25.45 83 LEU A CA 1
ATOM 682 C C . LEU A 1 83 ? 14.910 12.085 2.778 1.00 31.26 83 LEU A C 1
ATOM 683 O O . LEU A 1 83 ? 15.840 11.408 2.379 1.00 30.71 83 LEU A O 1
ATOM 688 N N . GLY A 1 84 ? 14.268 11.835 3.909 1.00 26.78 84 GLY A N 1
ATOM 689 C CA . GLY A 1 84 ? 14.650 10.738 4.766 1.00 25.13 84 GLY A CA 1
ATOM 690 C C . GLY A 1 84 ? 13.730 10.561 5.933 1.00 29.21 84 GLY A C 1
ATOM 691 O O . GLY A 1 84 ? 12.621 11.087 5.942 1.00 28.25 84 GLY A O 1
ATOM 692 N N . GLN A 1 85 ? 14.199 9.820 6.942 1.00 27.50 85 GLN A N 1
ATOM 693 C CA . GLN A 1 85 ? 13.382 9.534 8.112 1.00 25.55 85 GLN A CA 1
ATOM 694 C C . GLN A 1 85 ? 14.292 9.322 9.331 1.00 30.12 85 GLN A C 1
ATOM 695 O O . GLN A 1 85 ? 15.410 8.827 9.196 1.00 29.02 85 GLN A O 1
ATOM 701 N N . TYR A 1 86 ? 13.790 9.666 10.507 1.00 26.66 86 TYR A N 1
ATOM 702 C CA . TYR A 1 86 ? 14.519 9.370 11.727 1.00 26.17 86 TYR A CA 1
ATOM 703 C C . TYR A 1 86 ? 13.635 8.836 12.808 1.00 30.06 86 TYR A C 1
ATOM 704 O O . TYR A 1 86 ? 12.420 9.048 12.787 1.00 30.90 86 TYR A O 1
ATOM 713 N N . LYS A 1 87 ? 14.235 8.023 13.678 1.00 26.22 87 LYS A N 1
ATOM 714 C CA . LYS A 1 87 ? 13.536 7.463 14.796 1.00 27.52 87 LYS A CA 1
ATOM 715 C C . LYS A 1 87 ? 14.140 8.092 16.025 1.00 32.80 87 LYS A C 1
ATOM 716 O O . LYS A 1 87 ? 15.359 8.145 16.168 1.00 32.04 87 LYS A O 1
ATOM 722 N N . VAL A 1 88 ? 13.294 8.592 16.911 1.00 29.49 88 VAL A N 1
ATOM 723 C CA . VAL A 1 88 ? 13.799 9.141 18.169 1.00 28.94 88 VAL A CA 1
ATOM 724 C C . VAL A 1 88 ? 13.475 8.098 19.235 1.00 33.87 88 VAL A C 1
ATOM 725 O O . VAL A 1 88 ? 12.308 7.837 19.476 1.00 33.17 88 VAL A O 1
ATOM 729 N N . LEU A 1 89 ? 14.502 7.571 19.903 1.00 31.53 89 LEU A N 1
ATOM 730 C CA . LEU A 1 89 ? 14.353 6.573 20.962 1.00 32.70 89 LEU A CA 1
ATOM 731 C C . LEU A 1 89 ? 14.365 7.303 22.300 1.00 36.83 89 LEU A C 1
ATOM 732 O O . LEU A 1 89 ? 15.425 7.586 22.880 1.00 34.43 89 LEU A O 1
ATOM 737 N N . GLY A 1 90 ? 13.168 7.706 22.718 1.00 36.07 90 GLY A N 1
ATOM 738 C CA . GLY A 1 90 ? 12.972 8.468 23.946 1.00 38.36 90 GLY A CA 1
ATOM 739 C C . GLY A 1 90 ? 12.961 7.625 25.194 1.00 45.90 90 GLY A C 1
ATOM 740 O O . GLY A 1 90 ? 13.138 6.402 25.129 1.00 45.45 90 GLY A O 1
ATOM 741 N N . LYS A 1 91 ? 12.749 8.280 26.349 1.00 45.51 91 LYS A N 1
ATOM 742 C CA . LYS A 1 91 ? 12.651 7.595 27.638 1.00 47.88 91 LYS A CA 1
ATOM 743 C C . LYS A 1 91 ? 11.341 6.793 27.720 1.00 53.31 91 LYS A C 1
ATOM 744 O O . LYS A 1 91 ? 11.370 5.627 28.109 1.00 54.38 91 LYS A O 1
ATOM 750 N N . GLU A 1 92 ? 10.214 7.395 27.297 1.00 50.16 92 GLU A N 1
ATOM 751 C CA . GLU A 1 92 ? 8.874 6.788 27.373 1.00 51.56 92 GLU A CA 1
ATOM 752 C C . GLU A 1 92 ? 8.266 6.464 26.009 1.00 52.55 92 GLU A C 1
ATOM 753 O O . GLU A 1 92 ? 7.368 5.619 25.912 1.00 52.84 92 GLU A O 1
ATOM 759 N N . LYS A 1 93 ? 8.722 7.149 24.966 1.00 46.50 93 LYS A N 1
ATOM 760 C CA . LYS A 1 93 ? 8.150 7.002 23.639 1.00 44.98 93 LYS A CA 1
ATOM 761 C C . LYS A 1 93 ? 9.180 6.863 22.548 1.00 45.14 93 LYS A C 1
ATOM 762 O O . LYS A 1 93 ? 10.304 7.330 22.675 1.00 44.40 93 LYS A O 1
ATOM 768 N N . VAL A 1 94 ? 8.765 6.256 21.451 1.00 39.59 94 VAL A N 1
ATOM 769 C CA . VAL A 1 94 ? 9.562 6.134 20.248 1.00 37.80 94 VAL A CA 1
ATOM 770 C C . VAL A 1 94 ? 8.765 6.813 19.146 1.00 39.71 94 VAL A C 1
ATOM 771 O O . VAL A 1 94 ? 7.601 6.467 18.902 1.00 39.73 94 VAL A O 1
ATOM 775 N N . ILE A 1 95 ? 9.382 7.760 18.479 1.00 34.62 95 ILE A N 1
ATOM 776 C CA . ILE A 1 95 ? 8.659 8.420 17.402 1.00 33.49 95 ILE A CA 1
ATOM 777 C C . ILE A 1 95 ? 9.416 8.281 16.105 1.00 35.98 95 ILE A C 1
ATOM 778 O O . ILE A 1 95 ? 10.648 8.251 16.110 1.00 34.39 95 ILE A O 1
ATOM 783 N N . VAL A 1 96 ? 8.679 8.128 15.003 1.00 31.99 96 VAL A N 1
ATOM 784 C CA . VAL A 1 96 ? 9.258 8.024 13.677 1.00 31.31 96 VAL A CA 1
ATOM 785 C C . VAL A 1 96 ? 8.847 9.315 12.937 1.00 32.45 96 VAL A C 1
ATOM 786 O O . VAL A 1 96 ? 7.670 9.678 12.945 1.00 33.01 96 VAL A O 1
ATOM 790 N N . LYS A 1 97 ? 9.833 10.008 12.350 1.00 26.65 97 LYS A N 1
ATOM 791 C CA . LYS A 1 97 ? 9.681 11.337 11.781 1.00 25.14 97 LYS A CA 1
ATOM 792 C C . LYS A 1 97 ? 10.243 11.397 10.359 1.00 29.98 97 LYS A C 1
ATOM 793 O O . LYS A 1 97 ? 11.432 11.155 10.147 1.00 29.72 97 LYS A O 1
ATOM 799 N N . ASN A 1 98 ? 9.373 11.712 9.370 1.00 26.97 98 ASN A N 1
ATOM 800 C CA . ASN A 1 98 ? 9.817 11.854 7.986 1.00 25.74 98 ASN A CA 1
ATOM 801 C C . ASN A 1 98 ? 10.397 13.235 7.810 1.00 29.26 98 ASN A C 1
ATOM 802 O O . ASN A 1 98 ? 9.867 14.184 8.372 1.00 28.78 98 ASN A O 1
ATOM 807 N N . ILE A 1 99 ? 11.469 13.339 7.025 1.00 23.44 99 ILE A N 1
ATOM 808 C CA . ILE A 1 99 ? 12.105 14.593 6.674 1.00 23.39 99 ILE A CA 1
ATOM 809 C C . ILE A 1 99 ? 11.729 14.918 5.228 1.00 24.91 99 ILE A C 1
ATOM 810 O O . ILE A 1 99 ? 11.959 14.111 4.323 1.00 23.89 99 ILE A O 1
ATOM 815 N N . TYR A 1 100 ? 11.179 16.111 5.013 1.00 21.85 100 TYR A N 1
ATOM 816 C CA . TYR A 1 100 ? 10.902 16.586 3.674 1.00 23.12 100 TYR A CA 1
ATOM 817 C C . TYR A 1 100 ? 11.726 17.826 3.394 1.00 25.10 100 TYR A C 1
ATOM 818 O O . TYR A 1 100 ? 12.128 18.538 4.313 1.00 24.30 100 TYR A O 1
ATOM 827 N N . PHE A 1 101 ? 11.886 18.128 2.117 1.00 22.78 101 PHE A N 1
ATOM 828 C CA . PHE A 1 101 ? 12.441 19.397 1.640 1.00 22.55 101 PHE A CA 1
ATOM 829 C C . PHE A 1 101 ? 11.315 20.145 0.915 1.00 25.19 101 PHE A C 1
ATOM 830 O O . PHE A 1 101 ? 10.668 19.583 0.024 1.00 24.13 101 PHE A O 1
ATOM 838 N N . ALA A 1 102 ? 11.077 21.398 1.294 1.00 22.05 102 ALA A N 1
ATOM 839 C CA . ALA A 1 102 ? 10.078 22.217 0.616 1.00 22.17 102 ALA A CA 1
ATOM 840 C C . ALA A 1 102 ? 10.702 23.462 0.034 1.00 23.67 102 ALA A C 1
ATOM 841 O O . ALA A 1 102 ? 11.354 24.238 0.736 1.00 22.62 102 ALA A O 1
ATOM 843 N N . ASP A 1 103 ? 10.531 23.645 -1.277 1.00 24.34 103 ASP A N 1
ATOM 844 C CA . ASP A 1 103 ? 11.013 24.845 -1.943 1.00 24.12 103 ASP A CA 1
ATOM 845 C C . ASP A 1 103 ? 9.783 25.743 -1.902 1.00 26.49 103 ASP A C 1
ATOM 846 O O . ASP A 1 103 ? 8.689 25.313 -2.273 1.00 26.75 103 ASP A O 1
ATOM 851 N N . ILE A 1 104 ? 9.934 26.894 -1.279 1.00 23.40 104 ILE A N 1
ATOM 852 C CA . ILE A 1 104 ? 8.847 27.839 -1.017 1.00 23.24 104 ILE A CA 1
ATOM 853 C C . ILE A 1 104 ? 8.589 28.795 -2.168 1.00 27.17 104 ILE A C 1
ATOM 854 O O . ILE A 1 104 ? 9.498 29.466 -2.648 1.00 26.50 104 ILE A O 1
ATOM 859 N N . GLU A 1 105 ? 7.313 28.936 -2.545 1.00 26.42 105 GLU A N 1
ATOM 860 C CA . GLU A 1 105 ? 6.946 29.856 -3.608 1.00 27.71 105 GLU A CA 1
ATOM 861 C C . GLU A 1 105 ? 6.791 31.303 -3.068 1.00 31.43 105 GLU A C 1
ATOM 862 O O . GLU A 1 105 ? 7.224 32.260 -3.716 1.00 30.26 105 GLU A O 1
ATOM 868 N N . LYS A 1 106 ? 6.120 31.438 -1.903 1.00 28.17 106 LYS A N 1
ATOM 869 C CA . LYS A 1 106 ? 5.776 32.745 -1.310 1.00 27.56 106 LYS A CA 1
ATOM 870 C C . LYS A 1 106 ? 5.317 32.585 0.109 1.00 30.59 106 LYS A C 1
ATOM 871 O O . LYS A 1 106 ? 4.929 31.497 0.507 1.00 26.74 106 LYS A O 1
ATOM 877 N N . LEU A 1 107 ? 5.281 33.707 0.866 1.00 29.34 107 LEU A N 1
ATOM 878 C CA . LEU A 1 107 ? 4.767 33.724 2.230 1.00 27.92 107 LEU A CA 1
ATOM 879 C C . LEU A 1 107 ? 3.564 34.635 2.200 1.00 31.46 107 LEU A C 1
ATOM 880 O O . LEU A 1 107 ? 3.664 35.789 1.764 1.00 29.92 107 LEU A O 1
ATOM 885 N N . GLU A 1 108 ? 2.439 34.138 2.663 1.00 29.17 108 GLU A N 1
ATOM 886 C CA . GLU A 1 108 ? 1.229 34.934 2.693 1.00 32.36 108 GLU A CA 1
ATOM 887 C C . GLU A 1 108 ? 0.962 35.316 4.128 1.00 38.36 108 GLU A C 1
ATOM 888 O O . GLU A 1 108 ? 1.368 34.597 5.050 1.00 35.74 108 GLU A O 1
ATOM 894 N N . LYS A 1 109 ? 0.328 36.486 4.296 1.00 39.65 109 LYS A N 1
ATOM 895 C CA . LYS A 1 109 ? -0.068 37.107 5.552 1.00 41.65 109 LYS A CA 1
ATOM 896 C C . LYS A 1 109 ? -0.965 36.143 6.294 1.00 48.19 109 LYS A C 1
ATOM 897 O O . LYS A 1 109 ? -1.783 35.461 5.682 1.00 49.29 109 LYS A O 1
ATOM 903 N N . GLN A 1 110 ? -0.807 36.079 7.610 1.00 45.80 110 GLN A N 1
ATOM 904 C CA . GLN A 1 110 ? -1.624 35.201 8.433 1.00 45.04 110 GLN A CA 1
ATOM 905 C C . GLN A 1 110 ? -1.857 35.839 9.791 1.00 49.15 110 GLN A C 1
ATOM 906 O O . GLN A 1 110 ? -0.905 36.355 10.394 1.00 48.80 110 GLN A O 1
ATOM 912 N N . ALA A 1 111 ? -3.097 35.808 10.267 1.00 46.87 111 ALA A N 1
ATOM 913 C CA . ALA A 1 111 ? -3.438 36.396 11.558 1.00 47.95 111 ALA A CA 1
ATOM 914 C C . ALA A 1 111 ? -2.835 35.595 12.707 1.00 50.98 111 ALA A C 1
ATOM 915 O O . ALA A 1 111 ? -2.527 36.145 13.764 1.00 49.51 111 ALA A O 1
ATOM 917 N N . ASP A 1 112 ? -2.671 34.293 12.494 1.00 47.58 112 ASP A N 1
ATOM 918 C CA . ASP A 1 112 ? -2.108 33.416 13.514 1.00 48.15 112 ASP A CA 1
ATOM 919 C C . ASP A 1 112 ? -1.255 32.317 12.889 1.00 47.95 112 ASP A C 1
ATOM 920 O O . ASP A 1 112 ? -1.408 31.993 11.711 1.00 45.57 112 ASP A O 1
ATOM 925 N N . TYR A 1 113 ? -0.357 31.748 13.686 1.00 41.61 113 TYR A N 1
ATOM 926 C CA . TYR A 1 113 ? 0.520 30.683 13.215 1.00 38.29 113 TYR A CA 1
ATOM 927 C C . TYR A 1 113 ? 0.340 29.415 14.043 1.00 41.96 113 TYR A C 1
ATOM 928 O O . TYR A 1 113 ? 1.003 28.406 13.803 1.00 40.12 113 TYR A O 1
ATOM 937 N N . PHE A 1 114 ? -0.562 29.475 15.017 1.00 40.81 114 PHE A N 1
ATOM 938 C CA . PHE A 1 114 ? -0.833 28.328 15.887 1.00 41.03 114 PHE A CA 1
ATOM 939 C C . PHE A 1 114 ? 0.128 28.277 17.098 1.00 43.36 114 PHE A C 1
ATOM 940 O O . PHE A 1 114 ? 0.154 29.256 17.849 1.00 43.14 114 PHE A O 1
ATOM 948 N N . GLU A 1 115 ? 0.925 27.198 17.284 1.00 39.46 115 GLU A N 1
ATOM 949 C CA . GLU A 1 115 ? 1.842 27.071 18.445 1.00 39.53 115 GLU A CA 1
ATOM 950 C C . GLU A 1 115 ? 3.189 27.774 18.206 1.00 39.58 115 GLU A C 1
ATOM 951 O O . GLU A 1 115 ? 4.181 27.524 18.908 1.00 37.33 115 GLU A O 1
ATOM 957 N N . THR A 1 116 ? 3.214 28.667 17.222 1.00 34.62 116 THR A N 1
ATOM 958 C CA . THR A 1 116 ? 4.434 29.354 16.854 1.00 32.24 116 THR A CA 1
ATOM 959 C C . THR A 1 116 ? 4.197 30.849 16.751 1.00 35.83 116 THR A C 1
ATOM 960 O O . THR A 1 116 ? 3.053 31.325 16.799 1.00 35.08 116 THR A O 1
ATOM 964 N N . LYS A 1 117 ? 5.302 31.583 16.580 1.00 30.51 117 LYS A N 1
ATOM 965 C CA . LYS A 1 117 ? 5.277 33.020 16.369 1.00 31.53 117 LYS A CA 1
ATOM 966 C C . LYS A 1 117 ? 5.331 33.338 14.850 1.00 33.50 117 LYS A C 1
ATOM 967 O O . LYS A 1 117 ? 5.386 34.499 14.470 1.00 36.00 117 LYS A O 1
ATOM 973 N N . GLY A 1 118 ? 5.325 32.323 14.002 1.00 30.87 118 GLY A N 1
ATOM 974 C CA . GLY A 1 118 ? 5.350 32.586 12.575 1.00 30.11 118 GLY A CA 1
ATOM 975 C C . GLY A 1 118 ? 6.696 32.485 11.909 1.00 30.58 118 GLY A C 1
ATOM 976 O O . GLY A 1 118 ? 7.635 31.924 12.477 1.00 29.57 118 GLY A O 1
ATOM 977 N N . PRO A 1 119 ? 6.794 32.976 10.661 1.00 25.30 119 PRO A N 1
ATOM 978 C CA . PRO A 1 119 ? 8.030 32.762 9.886 1.00 24.98 119 PRO A CA 1
ATOM 979 C C . PRO A 1 119 ? 9.254 33.554 10.340 1.00 27.84 119 PRO A C 1
ATOM 980 O O . PRO A 1 119 ? 9.175 34.717 10.781 1.00 27.23 119 PRO A O 1
ATOM 984 N N . VAL A 1 120 ? 10.403 32.895 10.206 1.00 23.78 120 VAL A N 1
ATOM 985 C CA . VAL A 1 120 ? 11.707 33.470 10.493 1.00 25.60 120 VAL A CA 1
ATOM 986 C C . VAL A 1 120 ? 12.581 33.088 9.308 1.00 26.16 120 VAL A C 1
ATOM 987 O O . VAL A 1 120 ? 12.633 31.922 8.929 1.00 26.54 120 VAL A O 1
ATOM 991 N N . LEU A 1 121 ? 13.265 34.061 8.745 1.00 22.12 121 LEU A N 1
ATOM 992 C CA . LEU A 1 121 ? 14.149 33.772 7.623 1.00 22.59 121 LEU A CA 1
ATOM 993 C C . LEU A 1 121 ? 15.590 33.865 8.106 1.00 27.81 121 LEU A C 1
ATOM 994 O O . LEU A 1 121 ? 15.943 34.814 8.820 1.00 27.49 121 LEU A O 1
ATOM 999 N N . PHE A 1 122 ? 16.426 32.903 7.681 1.00 25.11 122 PHE A N 1
ATOM 1000 C CA . PHE A 1 122 ? 17.856 32.916 7.971 1.00 25.91 122 PHE A CA 1
ATOM 1001 C C . PHE A 1 122 ? 18.621 32.810 6.649 1.00 31.00 122 PHE A C 1
ATOM 1002 O O . PHE A 1 122 ? 18.505 31.787 5.968 1.00 30.31 122 PHE A O 1
ATOM 1010 N N . HIS A 1 123 ? 19.436 33.829 6.311 1.00 30.33 123 HIS A N 1
ATOM 1011 C CA . HIS A 1 123 ? 20.273 33.801 5.108 1.00 30.31 123 HIS A CA 1
ATOM 1012 C C . HIS A 1 123 ? 21.248 32.626 5.252 1.00 33.31 123 HIS A C 1
ATOM 1013 O O . HIS A 1 123 ? 21.441 31.845 4.325 1.00 33.71 123 HIS A O 1
ATOM 1020 N N . GLU A 1 124 ? 21.782 32.466 6.466 1.00 30.52 124 GLU A N 1
ATOM 1021 C CA . GLU A 1 124 ? 22.602 31.319 6.848 1.00 31.57 124 GLU A CA 1
ATOM 1022 C C . GLU A 1 124 ? 22.284 30.964 8.285 1.00 30.10 124 GLU A C 1
ATOM 1023 O O . GLU A 1 124 ? 21.962 31.852 9.073 1.00 29.01 124 GLU A O 1
ATOM 1029 N N . LEU A 1 125 ? 22.303 29.683 8.613 1.00 26.27 125 LEU A N 1
ATOM 1030 C CA . LEU A 1 125 ? 22.080 29.298 9.996 1.00 25.35 125 LEU A CA 1
ATOM 1031 C C . LEU A 1 125 ? 23.324 29.678 10.789 1.00 30.13 125 LEU A C 1
ATOM 1032 O O . LEU A 1 125 ? 24.441 29.608 10.257 1.00 29.48 125 LEU A O 1
ATOM 1037 N N . PRO A 1 126 ? 23.160 30.183 12.021 1.00 30.82 126 PRO A N 1
ATOM 1038 C CA . PRO A 1 126 ? 24.345 30.614 12.785 1.00 31.94 126 PRO A CA 1
ATOM 1039 C C . PRO A 1 126 ? 25.242 29.465 13.220 1.00 37.25 126 PRO A C 1
ATOM 1040 O O . PRO A 1 126 ? 24.761 28.374 13.455 1.00 35.86 126 PRO A O 1
ATOM 1044 N N . GLU A 1 127 ? 26.549 29.705 13.297 1.00 37.44 127 GLU A N 1
ATOM 1045 C CA . GLU A 1 127 ? 27.525 28.689 13.719 1.00 38.40 127 GLU A CA 1
ATOM 1046 C C . GLU A 1 127 ? 27.334 28.307 15.204 1.00 41.10 127 GLU A C 1
ATOM 1047 O O . GLU A 1 127 ? 27.619 27.172 15.579 1.00 40.00 127 GLU A O 1
ATOM 1053 N N . ASN A 1 128 ? 26.857 29.256 16.041 1.00 38.79 128 ASN A N 1
ATOM 1054 C CA . ASN A 1 128 ? 26.657 29.052 17.488 1.00 39.25 128 ASN A CA 1
ATOM 1055 C C . ASN A 1 128 ? 25.355 28.294 17.787 1.00 41.96 128 ASN A C 1
ATOM 1056 O O . ASN A 1 128 ? 24.952 28.215 18.952 1.00 39.53 128 ASN A O 1
ATOM 1061 N N . LEU A 1 129 ? 24.681 27.767 16.731 1.00 40.05 129 LEU A N 1
ATOM 1062 C CA . LEU A 1 129 ? 23.396 27.068 16.824 1.00 39.44 129 LEU A CA 1
ATOM 1063 C C . LEU A 1 129 ? 23.191 26.189 18.073 1.00 37.41 129 LEU A C 1
ATOM 1064 O O . LEU A 1 129 ? 22.210 26.374 18.796 1.00 35.26 129 LEU A O 1
ATOM 1069 N N . SER A 1 130 ? 24.107 25.254 18.327 1.00 33.99 130 SER A N 1
ATOM 1070 C CA . SER A 1 130 ? 24.045 24.311 19.450 1.00 32.89 130 SER A CA 1
ATOM 1071 C C . SER A 1 130 ? 24.047 24.970 20.855 1.00 36.95 130 SER A C 1
ATOM 1072 O O . SER A 1 130 ? 23.595 24.354 21.824 1.00 37.90 130 SER A O 1
ATOM 1075 N N . ARG A 1 131 ? 24.558 26.207 20.968 1.00 32.97 131 ARG A N 1
ATOM 1076 C CA . ARG A 1 131 ? 24.591 26.913 22.247 1.00 33.56 131 ARG A CA 1
ATOM 1077 C C . ARG A 1 131 ? 23.691 28.136 22.177 1.00 34.95 131 ARG A C 1
ATOM 1078 O O . ARG A 1 131 ? 23.766 29.005 23.031 1.00 34.47 131 ARG A O 1
ATOM 1086 N N . ASN A 1 132 ? 22.866 28.220 21.152 1.00 30.63 132 ASN A N 1
ATOM 1087 C CA . ASN A 1 132 ? 22.013 29.388 20.995 1.00 31.19 132 ASN A CA 1
ATOM 1088 C C . ASN A 1 132 ? 20.667 29.072 21.631 1.00 33.34 132 ASN A C 1
ATOM 1089 O O . ASN A 1 132 ? 19.873 28.307 21.070 1.00 29.67 132 ASN A O 1
ATOM 1094 N N . LYS A 1 133 ? 20.385 29.716 22.781 1.00 32.70 133 LYS A N 1
ATOM 1095 C CA . LYS A 1 133 ? 19.145 29.477 23.526 1.00 33.08 133 LYS A CA 1
ATOM 1096 C C . LYS A 1 133 ? 17.873 29.791 22.750 1.00 36.08 133 LYS A C 1
ATOM 1097 O O . LYS A 1 133 ? 16.803 29.323 23.138 1.00 38.67 133 LYS A O 1
ATOM 1103 N N . LYS A 1 134 ? 17.987 30.588 21.686 1.00 30.68 134 LYS A N 1
ATOM 1104 C CA . LYS A 1 134 ? 16.870 31.000 20.853 1.00 29.15 134 LYS A CA 1
ATOM 1105 C C . LYS A 1 134 ? 16.398 29.891 19.902 1.00 30.40 134 LYS A C 1
ATOM 1106 O O . LYS A 1 134 ? 15.276 29.978 19.388 1.00 28.26 134 LYS A O 1
ATOM 1112 N N . PHE A 1 135 ? 17.266 28.877 19.654 1.00 26.22 135 PHE A N 1
ATOM 1113 C CA . PHE A 1 135 ? 16.972 27.748 18.774 1.00 24.83 135 PHE A CA 1
ATOM 1114 C C . PHE A 1 135 ? 16.376 26.595 19.551 1.00 28.05 135 PHE A C 1
ATOM 1115 O O . PHE A 1 135 ? 16.683 26.376 20.728 1.00 27.49 135 PHE A O 1
ATOM 1123 N N . SER A 1 136 ? 15.527 25.837 18.857 1.00 26.01 136 SER A N 1
ATOM 1124 C CA . SER A 1 136 ? 14.883 24.645 19.376 1.00 25.74 136 SER A CA 1
ATOM 1125 C C . SER A 1 136 ? 15.907 23.536 19.544 1.00 24.97 136 SER A C 1
ATOM 1126 O O . SER A 1 136 ? 16.834 23.419 18.702 1.00 24.08 136 SER A O 1
ATOM 1129 N N . PHE A 1 137 ? 15.671 22.637 20.543 1.00 25.91 137 PHE A N 1
ATOM 1130 C CA . PHE A 1 137 ? 16.592 21.513 20.777 1.00 25.01 137 PHE A CA 1
ATOM 1131 C C . PHE A 1 137 ? 16.598 20.572 19.556 1.00 26.39 137 PHE A C 1
ATOM 1132 O O . PHE A 1 137 ? 17.578 19.866 19.336 1.00 25.54 137 PHE A O 1
ATOM 1140 N N . ILE A 1 138 ? 15.494 20.547 18.775 1.00 24.56 138 ILE A N 1
ATOM 1141 C CA . ILE A 1 138 ? 15.401 19.670 17.591 1.00 25.30 138 ILE A CA 1
ATOM 1142 C C . ILE A 1 138 ? 16.385 20.052 16.479 1.00 26.14 138 ILE A C 1
ATOM 1143 O O . ILE A 1 138 ? 16.614 19.275 15.567 1.00 25.45 138 ILE A O 1
ATOM 1148 N N . MET A 1 139 ? 16.933 21.286 16.543 1.00 22.52 139 MET A N 1
ATOM 1149 C CA . MET A 1 139 ? 17.934 21.784 15.592 1.00 20.35 139 MET A CA 1
ATOM 1150 C C . MET A 1 139 ? 19.386 21.555 16.092 1.00 24.13 139 MET A C 1
ATOM 1151 O O . MET A 1 139 ? 20.348 21.935 15.404 1.00 23.83 139 MET A O 1
ATOM 1156 N N . LYS A 1 140 ? 19.533 20.944 17.291 1.00 23.74 140 LYS A N 1
ATOM 1157 C CA . LYS A 1 140 ? 20.797 20.829 18.036 1.00 24.09 140 LYS A CA 1
ATOM 1158 C C . LYS A 1 140 ? 21.399 19.438 18.134 1.00 27.00 140 LYS A C 1
ATOM 1159 O O . LYS A 1 140 ? 22.210 19.152 19.039 1.00 27.99 140 LYS A O 1
ATOM 1165 N N . ASP A 1 141 ? 21.050 18.596 17.182 1.00 24.46 141 ASP A N 1
ATOM 1166 C CA . ASP A 1 141 ? 21.632 17.246 17.106 1.00 24.08 141 ASP A CA 1
ATOM 1167 C C . ASP A 1 141 ? 22.119 16.989 15.666 1.00 26.16 141 ASP A C 1
ATOM 1168 O O . ASP A 1 141 ? 22.055 17.895 14.828 1.00 24.25 141 ASP A O 1
ATOM 1173 N N . SER A 1 142 ? 22.647 15.798 15.390 1.00 22.42 142 SER A N 1
ATOM 1174 C CA . SER A 1 142 ? 23.169 15.545 14.048 1.00 23.84 142 SER A CA 1
ATOM 1175 C C . SER A 1 142 ? 22.131 15.496 12.923 1.00 23.85 142 SER A C 1
ATOM 1176 O O . SER A 1 142 ? 22.538 15.504 11.768 1.00 22.46 142 SER A O 1
ATOM 1179 N N . VAL A 1 143 ? 20.809 15.432 13.222 1.00 21.91 143 VAL A N 1
ATOM 1180 C CA . VAL A 1 143 ? 19.787 15.346 12.144 1.00 21.30 143 VAL A CA 1
ATOM 1181 C C . VAL A 1 143 ? 19.963 16.539 11.193 1.00 25.45 143 VAL A C 1
ATOM 1182 O O . VAL A 1 143 ? 20.052 16.377 9.961 1.00 24.06 143 VAL A O 1
ATOM 1186 N N . LEU A 1 144 ? 20.046 17.760 11.786 1.00 21.73 144 LEU A N 1
ATOM 1187 C CA . LEU A 1 144 ? 20.207 18.950 10.964 1.00 20.26 144 LEU A CA 1
ATOM 1188 C C . LEU A 1 144 ? 21.506 18.909 10.067 1.00 23.38 144 LEU A C 1
ATOM 1189 O O . LEU A 1 144 ? 21.335 19.011 8.858 1.00 23.29 144 LEU A O 1
ATOM 1194 N N . PRO A 1 145 ? 22.768 18.853 10.567 1.00 21.57 145 PRO A N 1
ATOM 1195 C CA . PRO A 1 145 ? 23.915 18.898 9.636 1.00 21.38 145 PRO A CA 1
ATOM 1196 C C . PRO A 1 145 ? 23.909 17.744 8.628 1.00 24.88 145 PRO A C 1
ATOM 1197 O O . PRO A 1 145 ? 24.224 17.963 7.467 1.00 24.44 145 PRO A O 1
ATOM 1201 N N . ILE A 1 146 ? 23.537 16.547 9.056 1.00 21.40 146 ILE A N 1
ATOM 1202 C CA . ILE A 1 146 ? 23.509 15.399 8.133 1.00 20.68 146 ILE A CA 1
ATOM 1203 C C . ILE A 1 146 ? 22.457 15.590 7.046 1.00 22.34 146 ILE A C 1
ATOM 1204 O O . ILE A 1 146 ? 22.752 15.416 5.856 1.00 22.96 146 ILE A O 1
ATOM 1209 N N . SER A 1 147 ? 21.279 16.031 7.435 1.00 20.57 147 SER A N 1
ATOM 1210 C CA . SER A 1 147 ? 20.182 16.329 6.489 1.00 21.15 147 SER A CA 1
ATOM 1211 C C . SER A 1 147 ? 20.588 17.435 5.504 1.00 23.24 147 SER A C 1
ATOM 1212 O O . SER A 1 147 ? 20.388 17.269 4.306 1.00 22.99 147 SER A O 1
ATOM 1215 N N . LEU A 1 148 ? 21.208 18.543 5.994 1.00 21.36 148 LEU A N 1
ATOM 1216 C CA . LEU A 1 148 ? 21.660 19.629 5.102 1.00 21.19 148 LEU A CA 1
ATOM 1217 C C . LEU A 1 148 ? 22.715 19.122 4.127 1.00 25.43 148 LEU A C 1
ATOM 1218 O O . LEU A 1 148 ? 22.696 19.493 2.945 1.00 22.84 148 LEU A O 1
ATOM 1223 N N . LYS A 1 149 ? 23.613 18.262 4.599 1.00 23.08 149 LYS A N 1
ATOM 1224 C CA . LYS A 1 149 ? 24.655 17.690 3.740 1.00 23.55 149 LYS A CA 1
ATOM 1225 C C . LYS A 1 149 ? 24.012 16.872 2.616 1.00 26.01 149 LYS A C 1
ATOM 1226 O O . LYS A 1 149 ? 24.336 17.040 1.432 1.00 27.03 149 LYS A O 1
ATOM 1232 N N . LYS A 1 150 ? 23.055 16.015 2.970 1.00 22.48 150 LYS A N 1
ATOM 1233 C CA . LYS A 1 150 ? 22.380 15.173 1.984 1.00 23.97 150 LYS A CA 1
ATOM 1234 C C . LYS A 1 150 ? 21.546 16.034 1.007 1.00 26.97 150 LYS A C 1
ATOM 1235 O O . LYS A 1 150 ? 21.532 15.762 -0.201 1.00 26.62 150 LYS A O 1
ATOM 1241 N N . LEU A 1 151 ? 20.900 17.081 1.535 1.00 23.21 151 LEU A N 1
ATOM 1242 C CA . LEU A 1 151 ? 20.093 18.005 0.752 1.00 24.16 151 LEU A CA 1
ATOM 1243 C C . LEU A 1 151 ? 20.978 18.714 -0.287 1.00 28.46 151 LEU A C 1
ATOM 1244 O O . LEU A 1 151 ? 20.639 18.762 -1.479 1.00 28.71 151 LEU A O 1
ATOM 1249 N N . LYS A 1 152 ? 22.154 19.192 0.158 1.00 25.75 152 LYS A N 1
ATOM 1250 C CA . LYS A 1 152 ? 23.106 19.859 -0.744 1.00 26.52 152 LYS A CA 1
ATOM 1251 C C . LYS A 1 152 ? 23.644 18.905 -1.823 1.00 31.21 152 LYS A C 1
ATOM 1252 O O . LYS A 1 152 ? 23.816 19.307 -2.970 1.00 32.62 152 LYS A O 1
ATOM 1258 N N . GLU A 1 153 ? 23.835 17.620 -1.476 1.00 27.07 153 GLU A N 1
ATOM 1259 C CA . GLU A 1 153 ? 24.282 16.611 -2.427 1.00 26.82 153 GLU A CA 1
ATOM 1260 C C . GLU A 1 153 ? 23.190 16.265 -3.454 1.00 33.57 153 GLU A C 1
ATOM 1261 O O . GLU A 1 153 ? 23.526 15.836 -4.559 1.00 33.73 153 GLU A O 1
ATOM 1267 N N . SER A 1 154 ? 21.896 16.431 -3.088 1.00 30.69 154 SER A N 1
ATOM 1268 C CA . SER A 1 154 ? 20.745 16.073 -3.933 1.00 31.54 154 SER A CA 1
ATOM 1269 C C . SER A 1 154 ? 20.631 16.847 -5.246 1.00 33.84 154 SER A C 1
ATOM 1270 O O . SER A 1 154 ? 20.037 16.335 -6.179 1.00 33.73 154 SER A O 1
ATOM 1273 N N . GLY A 1 155 ? 21.078 18.109 -5.250 1.00 32.20 155 GLY A N 1
ATOM 1274 C CA . GLY A 1 155 ? 20.911 19.029 -6.366 1.00 31.97 155 GLY A CA 1
ATOM 1275 C C . GLY A 1 155 ? 19.656 19.878 -6.212 1.00 34.15 155 GLY A C 1
ATOM 1276 O O . GLY A 1 155 ? 19.464 20.812 -6.980 1.00 35.13 155 GLY A O 1
ATOM 1277 N N . TRP A 1 156 ? 18.758 19.549 -5.231 1.00 32.51 156 TRP A N 1
ATOM 1278 C CA . TRP A 1 156 ? 17.477 20.247 -5.029 1.00 32.30 156 TRP A CA 1
ATOM 1279 C C . TRP A 1 156 ? 17.615 21.687 -4.574 1.00 34.96 156 TRP A C 1
ATOM 1280 O O . TRP A 1 156 ? 16.696 22.467 -4.786 1.00 35.95 156 TRP A O 1
ATOM 1291 N N . ILE A 1 157 ? 18.733 22.023 -3.935 1.00 31.31 157 ILE A N 1
ATOM 1292 C CA . ILE A 1 157 ? 19.021 23.384 -3.463 1.00 42.85 157 ILE A CA 1
ATOM 1293 C C . ILE A 1 157 ? 20.161 24.065 -4.238 1.00 57.41 157 ILE A C 1
ATOM 1294 O O . ILE A 1 157 ? 21.234 23.479 -4.382 1.00 40.88 157 ILE A O 1
ATOM 1299 N N . MET B 1 1 ? -22.010 -0.951 -15.371 1.00 37.86 1 MET B N 1
ATOM 1300 C CA . MET B 1 1 ? -20.915 -0.244 -14.745 1.00 37.06 1 MET B CA 1
ATOM 1301 C C . MET B 1 1 ? -19.836 0.144 -15.746 1.00 36.65 1 MET B C 1
ATOM 1302 O O . MET B 1 1 ? -20.002 -0.097 -16.929 1.00 36.61 1 MET B O 1
ATOM 1307 N N . TYR B 1 2 ? -18.799 0.845 -15.286 1.00 31.78 2 TYR B N 1
ATOM 1308 C CA . TYR B 1 2 ? -17.737 1.381 -16.134 1.00 32.80 2 TYR B CA 1
ATOM 1309 C C . TYR B 1 2 ? -16.366 1.077 -15.572 1.00 38.04 2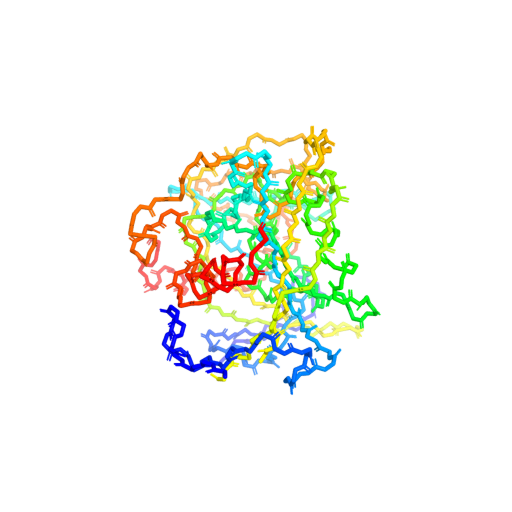 TYR B C 1
ATOM 1310 O O . TYR B 1 2 ? -16.182 1.014 -14.365 1.00 36.98 2 TYR B O 1
ATOM 1319 N N . GLU B 1 3 ? -15.395 0.941 -16.463 1.00 38.08 3 GLU B N 1
ATOM 1320 C CA . GLU B 1 3 ? -14.009 0.691 -16.104 1.00 39.52 3 GLU B CA 1
ATOM 1321 C C . GLU B 1 3 ? -13.144 1.482 -17.048 1.00 42.84 3 GLU B C 1
ATOM 1322 O O . GLU B 1 3 ? -13.406 1.534 -18.245 1.00 42.72 3 GLU B O 1
ATOM 1328 N N . PHE B 1 4 ? -12.125 2.103 -16.489 1.00 40.09 4 PHE B N 1
ATOM 1329 C CA . PHE B 1 4 ? -11.177 2.975 -17.173 1.00 39.56 4 PHE B CA 1
ATOM 1330 C C . PHE B 1 4 ? -10.037 3.257 -16.204 1.00 45.50 4 PHE B C 1
ATOM 1331 O O . PHE B 1 4 ? -10.087 2.834 -15.045 1.00 43.72 4 PHE B O 1
ATOM 1339 N N . LYS B 1 5 ? -9.006 3.956 -16.680 1.00 45.85 5 LYS B N 1
ATOM 1340 C CA . LYS B 1 5 ? -7.886 4.307 -15.830 1.00 46.69 5 LYS B CA 1
ATOM 1341 C C . LYS B 1 5 ? -8.063 5.725 -15.311 1.00 46.76 5 LYS B C 1
ATOM 1342 O O . LYS B 1 5 ? -8.586 6.600 -16.016 1.00 45.64 5 LYS B O 1
ATOM 1348 N N . ASP B 1 6 ? -7.587 5.969 -14.089 1.00 41.75 6 ASP B N 1
ATOM 1349 C CA . ASP B 1 6 ? -7.626 7.331 -13.551 1.00 39.23 6 ASP B CA 1
ATOM 1350 C C . ASP B 1 6 ? -6.461 8.142 -14.142 1.00 45.47 6 ASP B C 1
ATOM 1351 O O . ASP B 1 6 ? -5.697 7.608 -14.952 1.00 48.35 6 ASP B O 1
ATOM 1356 N N . TYR B 1 7 ? -6.287 9.403 -13.695 1.00 41.37 7 TYR B N 1
ATOM 1357 C CA . TYR B 1 7 ? -5.208 10.291 -14.158 1.00 42.35 7 TYR B CA 1
ATOM 1358 C C . TYR B 1 7 ? -3.796 9.721 -13.950 1.00 50.19 7 TYR B C 1
ATOM 1359 O O . TYR B 1 7 ? -2.876 10.072 -14.707 1.00 51.68 7 TYR B O 1
ATOM 1368 N N . TYR B 1 8 ? -3.625 8.852 -12.925 1.00 46.43 8 TYR B N 1
ATOM 1369 C CA . TYR B 1 8 ? -2.348 8.209 -12.595 1.00 49.19 8 TYR B CA 1
ATOM 1370 C C . TYR B 1 8 ? -2.270 6.781 -13.142 1.00 55.92 8 TYR B C 1
ATOM 1371 O O . TYR B 1 8 ? -1.435 5.977 -12.702 1.00 59.13 8 TYR B O 1
ATOM 1380 N N . GLN B 1 9 ? -3.150 6.477 -14.116 1.00 50.86 9 GLN B N 1
ATOM 1381 C CA . GLN B 1 9 ? -3.246 5.183 -14.803 1.00 52.37 9 GLN B CA 1
ATOM 1382 C C . GLN B 1 9 ? -3.605 3.966 -13.913 1.00 58.34 9 GLN B C 1
ATOM 1383 O O . GLN B 1 9 ? -3.384 2.820 -14.319 1.00 60.02 9 GLN B O 1
ATOM 1389 N N . ASN B 1 10 ? -4.202 4.223 -12.727 1.00 53.52 10 ASN B N 1
ATOM 1390 C CA . ASN B 1 10 ? -4.706 3.196 -11.805 1.00 52.52 10 ASN B CA 1
ATOM 1391 C C . ASN B 1 10 ? -6.056 2.745 -12.339 1.00 51.78 10 ASN B C 1
ATOM 1392 O O . ASN B 1 10 ? -6.792 3.551 -12.889 1.00 48.36 10 ASN B O 1
ATOM 1397 N N . THR B 1 11 ? -6.409 1.478 -12.123 1.00 47.68 11 THR B N 1
ATOM 1398 C CA . THR B 1 11 ? -7.678 0.933 -12.570 1.00 45.05 11 THR B CA 1
ATOM 1399 C C . THR B 1 11 ? -8.838 1.413 -11.705 1.00 45.75 11 THR B C 1
ATOM 1400 O O . THR B 1 11 ? -8.780 1.338 -10.478 1.00 45.72 11 THR B O 1
ATOM 1404 N N . VAL B 1 12 ? -9.884 1.918 -12.363 1.00 39.67 12 VAL B N 1
ATOM 1405 C CA . VAL B 1 12 ? -11.103 2.398 -11.726 1.00 36.04 12 VAL B CA 1
ATOM 1406 C C . VAL B 1 12 ? -12.333 1.623 -12.226 1.00 36.59 12 VAL B C 1
ATOM 1407 O O . VAL B 1 12 ? -12.507 1.461 -13.434 1.00 37.42 12 VAL B O 1
ATOM 1411 N N . GLN B 1 13 ? -13.215 1.238 -11.286 1.00 30.95 13 GLN B N 1
ATOM 1412 C CA . GLN B 1 13 ? -14.517 0.636 -11.543 1.00 30.13 13 GLN B CA 1
ATOM 1413 C C . GLN B 1 13 ? -15.554 1.567 -10.975 1.00 34.49 13 GLN B C 1
ATOM 1414 O O . GLN B 1 13 ? -15.474 1.931 -9.800 1.00 35.32 13 GLN B O 1
ATOM 1420 N N . LEU B 1 14 ? -16.471 2.029 -11.826 1.00 32.62 14 LEU B N 1
ATOM 1421 C CA . LEU B 1 14 ? -17.494 3.030 -11.484 1.00 29.97 14 LEU B CA 1
ATOM 1422 C C . LEU B 1 14 ? -18.903 2.496 -11.700 1.00 32.85 14 LEU B C 1
ATOM 1423 O O . LEU B 1 14 ? -19.171 1.885 -12.742 1.00 33.50 14 LEU B O 1
ATOM 1428 N N . SER B 1 15 ? -19.786 2.679 -10.718 1.00 27.96 15 SER B N 1
ATOM 1429 C CA . SER B 1 15 ? -21.183 2.202 -10.833 1.00 29.23 15 SER B CA 1
ATOM 1430 C C . SER B 1 15 ? -22.174 3.234 -10.297 1.00 33.01 15 SER B C 1
ATOM 1431 O O . SER B 1 15 ? -21.869 3.935 -9.328 1.00 31.35 15 SER B O 1
ATOM 1434 N N . PHE B 1 16 ? -23.367 3.287 -10.901 1.00 29.05 16 PHE B N 1
ATOM 1435 C CA . PHE B 1 16 ? -24.430 4.171 -10.440 1.00 28.32 16 PHE B CA 1
ATOM 1436 C C . PHE B 1 16 ? -25.520 3.425 -9.671 1.00 34.74 16 PHE B C 1
ATOM 1437 O O . PHE B 1 16 ? -26.521 4.026 -9.271 1.00 34.89 16 PHE B O 1
ATOM 1445 N N . ASP B 1 17 ? -25.269 2.133 -9.370 1.00 33.96 17 ASP B N 1
ATOM 1446 C CA . ASP B 1 17 ? -26.117 1.361 -8.461 1.00 34.50 17 ASP B CA 1
ATOM 1447 C C . ASP B 1 17 ? -25.804 1.868 -7.021 1.00 37.61 17 ASP B C 1
ATOM 1448 O O . ASP B 1 17 ? -24.928 2.711 -6.827 1.00 35.87 17 ASP B O 1
ATOM 1453 N N . ASP B 1 18 ? -26.497 1.320 -6.021 1.00 37.11 18 ASP B N 1
ATOM 1454 C CA . ASP B 1 18 ? -26.314 1.719 -4.631 1.00 38.03 18 ASP B CA 1
ATOM 1455 C C . ASP B 1 18 ? -25.151 0.983 -3.953 1.00 41.83 18 ASP B C 1
ATOM 1456 O O . ASP B 1 18 ? -25.242 -0.210 -3.705 1.00 40.42 18 ASP B O 1
ATOM 1461 N N . GLN B 1 19 ? -24.033 1.699 -3.730 1.00 39.19 19 GLN B N 1
ATOM 1462 C CA . GLN B 1 19 ? -22.800 1.227 -3.085 1.00 38.96 19 GLN B CA 1
ATOM 1463 C C . GLN B 1 19 ? -22.447 -0.254 -3.384 1.00 43.24 19 GLN B C 1
ATOM 1464 O O . GLN B 1 19 ? -22.415 -1.056 -2.450 1.00 44.37 19 GLN B O 1
ATOM 1470 N N . PRO B 1 20 ? -22.215 -0.646 -4.670 1.00 39.22 20 PRO B N 1
ATOM 1471 C CA . PRO B 1 20 ? -21.903 -2.066 -4.955 1.00 40.43 20 PRO B CA 1
ATOM 1472 C C . PRO B 1 20 ? -20.506 -2.539 -4.548 1.00 45.82 20 PRO B C 1
ATOM 1473 O O . PRO B 1 20 ? -20.292 -3.762 -4.443 1.00 46.36 20 PRO B O 1
ATOM 1477 N N . PHE B 1 21 ? -19.558 -1.599 -4.348 1.00 41.73 21 PHE B N 1
ATOM 1478 C CA . PHE B 1 21 ? -18.163 -1.910 -4.004 1.00 43.75 21 PHE B CA 1
ATOM 1479 C C . PHE B 1 21 ? -17.867 -1.978 -2.515 1.00 50.03 21 PHE B C 1
ATOM 1480 O O . PHE B 1 21 ? -17.081 -2.829 -2.076 1.00 51.67 21 PHE B O 1
ATOM 1488 N N . SER B 1 22 ? -18.462 -1.066 -1.738 1.00 45.65 22 SER B N 1
ATOM 1489 C CA . SER B 1 22 ? -18.256 -1.032 -0.304 1.00 46.17 22 SER B CA 1
ATOM 1490 C C . SER B 1 22 ? -19.362 -0.287 0.381 1.00 47.41 22 SER B C 1
ATOM 1491 O O . SER B 1 22 ? -19.857 0.723 -0.124 1.00 45.42 22 SER B O 1
ATOM 1494 N N . ASP B 1 23 ? -19.724 -0.763 1.571 1.00 45.75 23 ASP B N 1
ATOM 1495 C CA . ASP B 1 23 ? -20.689 -0.068 2.409 1.00 45.71 23 ASP B CA 1
ATOM 1496 C C . ASP B 1 23 ? -19.902 0.963 3.226 1.00 49.16 23 ASP B C 1
ATOM 1497 O O . ASP B 1 23 ? -20.508 1.823 3.860 1.00 47.72 23 ASP B O 1
ATOM 1502 N N . SER B 1 24 ? -18.541 0.871 3.205 1.00 46.65 24 SER B N 1
ATOM 1503 C CA . SER B 1 24 ?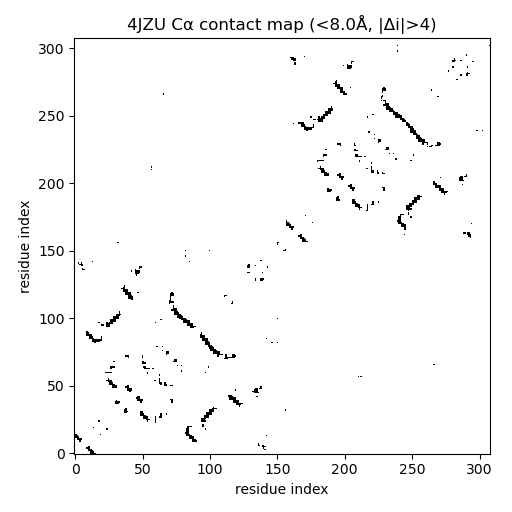 -17.645 1.791 3.925 1.00 47.02 24 SER B CA 1
ATOM 1504 C C . SER B 1 24 ? -16.649 2.525 2.992 1.00 48.18 24 SER B C 1
ATOM 1505 O O . SER B 1 24 ? -15.430 2.260 3.020 1.00 49.92 24 SER B O 1
ATOM 1508 N N . PRO B 1 25 ? -17.158 3.433 2.126 1.00 38.83 25 PRO B N 1
ATOM 1509 C CA . PRO B 1 25 ? -16.240 4.216 1.293 1.00 37.92 25 PRO B CA 1
ATOM 1510 C C . PRO B 1 25 ? -15.410 5.138 2.188 1.00 40.95 25 PRO B C 1
ATOM 1511 O O . PRO B 1 25 ? -15.926 5.669 3.189 1.00 40.79 25 PRO B O 1
ATOM 1515 N N . LYS B 1 26 ? -14.122 5.302 1.854 1.00 39.90 26 LYS B N 1
ATOM 1516 C CA . LYS B 1 26 ? -13.229 6.174 2.646 1.00 41.85 26 LYS B CA 1
ATOM 1517 C C . LYS B 1 26 ? -13.126 7.615 2.117 1.00 43.14 26 LYS B C 1
ATOM 1518 O O . LYS B 1 26 ? -12.518 8.483 2.774 1.00 41.08 26 LYS B O 1
ATOM 1524 N N . HIS B 1 27 ? -13.752 7.896 0.942 1.00 38.18 27 HIS B N 1
ATOM 1525 C CA . HIS B 1 27 ? -13.758 9.239 0.378 1.00 36.76 27 HIS B CA 1
ATOM 1526 C C . HIS B 1 27 ? -15.103 9.582 -0.230 1.00 35.42 27 HIS B C 1
ATOM 1527 O O . HIS B 1 27 ? -15.902 8.692 -0.619 1.00 34.02 27 HIS B O 1
ATOM 1534 N N . VAL B 1 28 ? -15.365 10.876 -0.345 1.00 28.74 28 VAL B N 1
ATOM 1535 C CA . VAL B 1 28 ? -16.532 11.375 -1.024 1.00 26.59 28 VAL B CA 1
ATOM 1536 C C . VAL B 1 28 ? -16.186 12.611 -1.842 1.00 29.43 28 VAL B C 1
ATOM 1537 O O . VAL B 1 28 ? -15.264 13.304 -1.551 1.00 26.67 28 VAL B O 1
ATOM 1541 N N . TRP B 1 29 ? -16.950 12.838 -2.896 1.00 26.67 29 TRP B N 1
ATOM 1542 C CA . TRP B 1 29 ? -17.009 14.138 -3.521 1.00 27.58 29 TRP B CA 1
ATOM 1543 C C . TRP B 1 29 ? -18.354 14.455 -4.101 1.00 28.20 29 TRP B C 1
ATOM 1544 O O . TRP B 1 29 ? -19.153 13.594 -4.337 1.00 26.01 29 TRP B O 1
ATOM 1555 N N . VAL B 1 30 ? -18.582 15.740 -4.235 1.00 21.87 30 VAL B N 1
ATOM 1556 C CA . VAL B 1 30 ? -19.895 16.237 -4.437 1.00 21.23 30 VAL B CA 1
ATOM 1557 C C . VAL B 1 30 ? -19.933 17.183 -5.620 1.00 25.32 30 VAL B C 1
ATOM 1558 O O . VAL B 1 30 ? -19.327 18.220 -5.573 1.00 25.86 30 VAL B O 1
ATOM 1562 N N . ILE B 1 31 ? -20.654 16.794 -6.666 1.00 21.63 31 ILE B N 1
ATOM 1563 C CA . ILE B 1 31 ? -20.844 17.685 -7.815 1.00 22.38 31 ILE B CA 1
ATOM 1564 C C . ILE B 1 31 ? -21.884 18.694 -7.379 1.00 25.25 31 ILE B C 1
ATOM 1565 O O . ILE B 1 31 ? -22.944 18.298 -6.912 1.00 25.97 31 ILE B O 1
ATOM 1570 N N . CYS B 1 32 ? -21.516 19.992 -7.377 1.00 21.16 32 CYS B N 1
ATOM 1571 C CA . CYS B 1 32 ? -22.370 21.054 -6.832 1.00 22.07 32 CYS B CA 1
ATOM 1572 C C . CYS B 1 32 ? -22.799 21.979 -7.904 1.00 25.51 32 CYS B C 1
ATOM 1573 O O . CYS B 1 32 ? -21.953 22.470 -8.668 1.00 24.15 32 CYS B O 1
ATOM 1576 N N . ARG B 1 33 ? -24.086 22.321 -7.883 1.00 24.68 33 ARG B N 1
ATOM 1577 C CA . ARG B 1 33 ? -24.644 23.294 -8.784 1.00 24.39 33 ARG B CA 1
ATOM 1578 C C . ARG B 1 33 ? -25.306 24.400 -7.963 1.00 27.20 33 ARG B C 1
ATOM 1579 O O . ARG B 1 33 ? -26.085 24.125 -7.042 1.00 25.96 33 ARG B O 1
ATOM 1587 N N . PHE B 1 34 ? -25.011 25.641 -8.324 1.00 24.56 34 PHE B N 1
ATOM 1588 C CA . PHE B 1 34 ? -25.574 26.822 -7.672 1.00 24.94 34 PHE B CA 1
ATOM 1589 C C . PHE B 1 34 ? -26.236 27.626 -8.764 1.00 31.56 34 PHE B C 1
ATOM 1590 O O . PHE B 1 34 ? -25.542 28.282 -9.538 1.00 28.21 34 PHE B O 1
ATOM 1598 N N . GLY B 1 35 ? -27.551 27.448 -8.898 1.00 33.22 35 GLY B N 1
ATOM 1599 C CA . GLY B 1 35 ? -28.319 27.971 -10.016 1.00 34.91 35 GLY B CA 1
ATOM 1600 C C . GL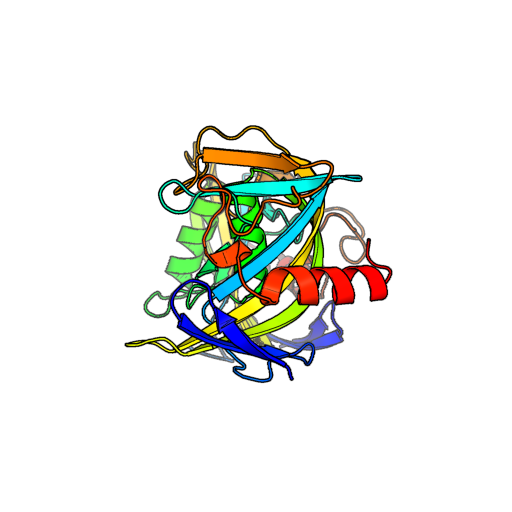Y B 1 35 ? -27.894 27.175 -11.243 1.00 39.20 35 GLY B C 1
ATOM 1601 O O . GLY B 1 35 ? -27.947 25.937 -11.234 1.00 39.94 35 GLY B O 1
ATOM 1602 N N . GLY B 1 36 ? -27.400 27.879 -12.244 1.00 34.94 36 GLY B N 1
ATOM 1603 C CA . GLY B 1 36 ? -26.889 27.292 -13.471 1.00 35.73 36 GLY B CA 1
ATOM 1604 C C . GLY B 1 36 ? -25.375 27.235 -13.525 1.00 37.73 36 GLY B C 1
ATOM 1605 O O . GLY B 1 36 ? -24.803 27.029 -14.597 1.00 38.95 36 GLY B O 1
ATOM 1606 N N . LYS B 1 37 ? -24.714 27.470 -12.380 1.00 28.98 37 LYS B N 1
ATOM 1607 C CA . LYS B 1 37 ? -23.268 27.454 -12.339 1.00 28.45 37 LYS B CA 1
ATOM 1608 C C . LYS B 1 37 ? -22.747 26.287 -11.527 1.00 30.54 37 LYS B C 1
ATOM 1609 O O . LYS B 1 37 ? -23.406 25.828 -10.593 1.00 30.15 37 LYS B O 1
ATOM 1615 N N . TRP B 1 38 ? -21.532 25.863 -11.829 1.00 28.22 38 TRP B N 1
ATOM 1616 C CA . TRP B 1 38 ? -20.894 24.797 -11.061 1.00 26.86 38 TRP B CA 1
ATOM 1617 C C . TRP B 1 38 ? -20.179 25.449 -9.894 1.00 26.58 38 TRP B C 1
ATOM 1618 O O . TRP B 1 38 ? -19.511 26.471 -10.063 1.00 24.91 38 TRP B O 1
ATOM 1629 N N . LEU B 1 39 ? -20.340 24.862 -8.715 1.00 22.93 39 LEU B N 1
ATOM 1630 C CA . LEU B 1 39 ? -19.657 25.321 -7.508 1.00 21.71 39 LEU B CA 1
ATOM 1631 C C . LEU B 1 39 ? -18.544 24.353 -7.202 1.00 24.28 39 LEU B C 1
ATOM 1632 O O . LEU B 1 39 ? -18.795 23.161 -6.971 1.00 24.10 39 LEU B O 1
ATOM 1637 N N . LEU B 1 40 ? -17.297 24.863 -7.213 1.00 20.64 40 LEU B N 1
ATOM 1638 C CA . LEU B 1 40 ? -16.119 24.047 -6.893 1.00 22.06 40 LEU B CA 1
ATOM 1639 C C . LEU B 1 40 ? -15.381 24.693 -5.737 1.00 23.55 40 LEU B C 1
ATOM 1640 O O . LEU B 1 40 ? -15.787 25.737 -5.241 1.00 24.02 40 LEU B O 1
ATOM 1645 N N . THR B 1 41 ? -14.266 24.068 -5.326 1.00 21.31 41 THR B N 1
ATOM 1646 C CA . THR B 1 41 ? -13.355 24.658 -4.360 1.00 21.37 41 THR B CA 1
ATOM 1647 C C . THR B 1 41 ? -12.008 24.659 -5.048 1.00 27.45 41 THR B C 1
ATOM 1648 O O . THR B 1 41 ? -11.871 24.006 -6.097 1.00 26.16 41 THR B O 1
ATOM 1652 N N . GLU B 1 42 ? -11.022 25.399 -4.490 1.00 26.19 42 GLU B N 1
ATOM 1653 C CA . GLU B 1 42 ? -9.686 25.291 -5.047 1.00 26.65 42 GLU B CA 1
ATOM 1654 C C . GLU B 1 42 ? -8.815 24.652 -3.984 1.00 29.24 42 GLU B C 1
ATOM 1655 O O . GLU B 1 42 ? -8.550 25.287 -2.958 1.00 28.55 42 GLU B O 1
ATOM 1661 N N . HIS B 1 43 ? -8.439 23.390 -4.181 1.00 28.83 43 HIS B N 1
ATOM 1662 C CA . HIS B 1 43 ? -7.527 22.740 -3.237 1.00 29.92 43 HIS B CA 1
ATOM 1663 C C . HIS B 1 43 ? -6.161 23.425 -3.471 1.00 38.69 43 HIS B C 1
ATOM 1664 O O . HIS B 1 43 ? -5.728 23.553 -4.618 1.00 39.75 43 HIS B O 1
ATOM 1671 N N . GLU B 1 44 ? -5.509 23.897 -2.398 1.00 37.43 44 GLU B N 1
ATOM 1672 C CA . GLU B 1 44 ? -4.229 24.602 -2.489 1.00 39.17 44 GLU B CA 1
ATOM 1673 C C . GLU B 1 44 ? -3.145 23.824 -3.238 1.00 44.52 44 GLU B C 1
ATOM 1674 O O . GLU B 1 44 ? -2.342 24.414 -3.968 1.00 46.52 44 GLU B O 1
ATOM 1680 N N . ASP B 1 45 ? -3.161 22.507 -3.094 1.00 41.29 45 ASP B N 1
ATOM 1681 C CA . ASP B 1 45 ? -2.195 21.634 -3.730 1.00 43.08 45 ASP B CA 1
ATOM 1682 C C . ASP B 1 45 ? -2.676 21.093 -5.091 1.00 46.40 45 ASP B C 1
ATOM 1683 O O . ASP B 1 45 ? -1.966 21.258 -6.083 1.00 48.75 45 ASP B O 1
ATOM 1688 N N . ARG B 1 46 ? -3.871 20.486 -5.142 1.00 39.12 46 ARG B N 1
ATOM 1689 C CA . ARG B 1 46 ? -4.418 19.863 -6.368 1.00 39.55 46 ARG B CA 1
ATOM 1690 C C . ARG B 1 46 ? -5.013 20.818 -7.410 1.00 41.97 46 ARG B C 1
ATOM 1691 O O . ARG B 1 46 ? -4.977 20.509 -8.600 1.00 43.04 46 ARG B O 1
ATOM 1699 N N . GLY B 1 47 ? -5.593 21.921 -6.968 1.00 35.69 47 GLY B N 1
ATOM 1700 C CA . GLY B 1 47 ? -6.253 22.877 -7.853 1.00 34.12 47 GLY B CA 1
ATOM 1701 C C . GLY B 1 47 ? -7.773 22.804 -7.770 1.00 34.58 47 GLY B C 1
ATOM 1702 O O . GLY B 1 47 ? -8.337 22.363 -6.760 1.00 32.97 47 GLY B O 1
ATOM 1703 N N . TYR B 1 48 ? -8.458 23.200 -8.854 1.00 29.61 48 TYR B N 1
ATOM 1704 C CA . TYR B 1 48 ? -9.921 23.203 -8.847 1.00 27.20 48 TYR B CA 1
ATOM 1705 C C . TYR B 1 48 ? -10.541 21.822 -8.815 1.00 29.72 48 TYR B C 1
ATOM 1706 O O . TYR B 1 48 ? -10.186 20.944 -9.607 1.00 29.78 48 TYR B O 1
ATOM 1715 N N . GLU B 1 49 ? -11.481 21.633 -7.900 1.00 26.93 49 GLU B N 1
ATOM 1716 C CA . GLU B 1 49 ? -12.192 20.358 -7.823 1.00 25.88 49 GLU B CA 1
ATOM 1717 C C . GLU B 1 49 ? -13.514 20.539 -7.149 1.00 26.90 49 GLU B C 1
ATOM 1718 O O . GLU B 1 49 ? -13.700 21.485 -6.378 1.00 23.84 49 GLU B O 1
ATOM 1724 N N . PHE B 1 50 ? -14.453 19.626 -7.444 1.00 25.27 50 PHE B N 1
ATOM 1725 C CA . PHE B 1 50 ? -15.710 19.592 -6.684 1.00 22.93 50 PHE B CA 1
ATOM 1726 C C . PHE B 1 50 ? -15.321 19.231 -5.244 1.00 24.80 50 PHE B C 1
ATOM 1727 O O . PHE B 1 50 ? -14.358 18.515 -5.041 1.00 26.78 50 PHE B O 1
ATOM 1735 N N . PRO B 1 51 ? -16.044 19.756 -4.247 1.00 23.68 51 PRO B N 1
ATOM 1736 C CA . PRO B 1 51 ? -15.628 19.557 -2.846 1.00 24.67 51 PRO B CA 1
ATOM 1737 C C . PRO B 1 51 ? -15.791 18.111 -2.410 1.00 29.59 51 PRO B C 1
ATOM 1738 O O . PRO B 1 51 ? -16.655 17.394 -2.915 1.00 29.28 51 PRO B O 1
ATOM 1742 N N . GLY B 1 52 ? -14.946 17.700 -1.495 1.00 27.40 52 GLY B N 1
ATOM 1743 C CA . GLY B 1 52 ? -15.009 16.344 -0.982 1.00 28.08 52 GLY B CA 1
ATOM 1744 C C . GLY B 1 52 ? -13.860 16.129 -0.044 1.00 32.55 52 GLY B C 1
ATOM 1745 O O . GLY B 1 52 ? -13.169 17.077 0.341 1.00 33.17 52 GLY B O 1
ATOM 1746 N N . GLY B 1 53 ? -13.660 14.891 0.321 1.00 28.29 53 GLY B N 1
ATOM 1747 C CA . GLY B 1 53 ? -12.596 14.554 1.235 1.00 29.10 53 GLY B CA 1
ATOM 1748 C C . GLY B 1 53 ? -12.804 13.210 1.866 1.00 33.97 53 GLY B C 1
ATOM 1749 O O . GLY B 1 53 ? -13.618 12.398 1.405 1.00 30.85 53 GLY B O 1
ATOM 1750 N N . LYS B 1 54 ? -12.050 12.979 2.931 1.00 34.34 54 LYS B N 1
ATOM 1751 C CA . LYS B 1 54 ? -12.049 11.707 3.625 1.00 35.12 54 LYS B CA 1
ATOM 1752 C C . LYS B 1 54 ? -13.214 11.567 4.571 1.00 40.21 54 LYS B C 1
ATOM 1753 O O . LYS B 1 54 ? -13.602 12.540 5.220 1.00 40.78 54 LYS B O 1
ATOM 1759 N N . VAL B 1 55 ? -13.768 10.346 4.653 1.00 39.15 55 VAL B N 1
ATOM 1760 C CA . VAL B 1 55 ? -14.850 10.039 5.579 1.00 38.82 55 VAL B CA 1
ATOM 1761 C C . VAL B 1 55 ? -14.176 9.666 6.908 1.00 45.89 55 VAL B C 1
ATOM 1762 O O . VAL B 1 55 ? -13.373 8.722 6.949 1.00 45.97 55 VAL B O 1
ATOM 1766 N N . GLU B 1 56 ? -14.531 10.392 7.993 1.00 45.45 56 GLU B N 1
ATOM 1767 C CA . GLU B 1 56 ? -14.034 10.174 9.355 1.00 49.54 56 GLU B CA 1
ATOM 1768 C C . GLU B 1 56 ? -14.356 8.736 9.773 1.00 55.69 56 GLU B C 1
ATOM 1769 O O . GLU B 1 56 ? -15.352 8.180 9.287 1.00 53.19 56 GLU B O 1
ATOM 1775 N N . PRO B 1 57 ? -13.515 8.092 10.626 1.00 56.74 57 PRO B N 1
ATOM 1776 C CA . PRO B 1 57 ? -13.739 6.671 10.963 1.00 59.32 57 PRO B CA 1
ATOM 1777 C C . PRO B 1 57 ? -15.135 6.244 11.404 1.00 66.16 57 PRO B C 1
ATOM 1778 O O . PRO B 1 57 ? -15.547 5.116 11.129 1.00 67.30 57 PRO B O 1
ATOM 1782 N N . MET B 1 58 ? -15.856 7.143 12.061 1.00 64.61 58 MET B N 1
ATOM 1783 C CA . MET B 1 58 ? -17.189 6.887 12.604 1.00 66.68 58 MET B CA 1
ATOM 1784 C C . MET B 1 58 ? -18.347 7.327 11.714 1.00 66.25 58 MET B C 1
ATOM 1785 O O . MET B 1 58 ? -19.417 6.710 11.725 1.00 67.15 58 MET B O 1
ATOM 1790 N N . GLU B 1 59 ? -18.122 8.423 10.983 1.00 57.72 59 GLU B N 1
ATOM 1791 C CA . GLU B 1 59 ? -19.029 9.157 10.136 1.00 53.12 59 GLU B CA 1
ATOM 1792 C C . GLU B 1 59 ? -19.565 8.333 8.989 1.00 52.63 59 GLU B C 1
ATOM 1793 O O . GLU B 1 59 ? -18.853 7.472 8.466 1.00 51.49 59 GLU B O 1
ATOM 1799 N N . CYS B 1 60 ? -20.802 8.615 8.562 1.00 47.48 60 CYS B N 1
ATOM 1800 C CA . CYS B 1 60 ? -21.260 7.953 7.354 1.00 46.92 60 CYS B CA 1
ATOM 1801 C C . CYS B 1 60 ? -20.883 8.885 6.187 1.00 44.14 60 CYS B C 1
ATOM 1802 O O . CYS B 1 60 ? -20.601 10.070 6.410 1.00 42.07 60 CYS B O 1
ATOM 1805 N N . ALA B 1 61 ? -20.819 8.333 4.975 1.00 39.81 61 ALA B N 1
ATOM 1806 C CA . ALA B 1 61 ? -20.420 9.045 3.772 1.00 37.64 61 ALA B CA 1
ATOM 1807 C C . ALA B 1 61 ? -21.252 10.292 3.439 1.00 38.72 61 ALA B C 1
ATOM 1808 O O . ALA B 1 61 ? -20.673 11.302 3.052 1.00 37.73 61 ALA B O 1
ATOM 1810 N N . GLU B 1 62 ? -22.589 10.241 3.620 1.00 35.58 62 GLU B N 1
ATOM 1811 C CA . GLU B 1 62 ? -23.474 11.372 3.328 1.00 35.33 62 GLU B CA 1
ATOM 1812 C C . GLU B 1 62 ? -23.181 12.581 4.261 1.00 41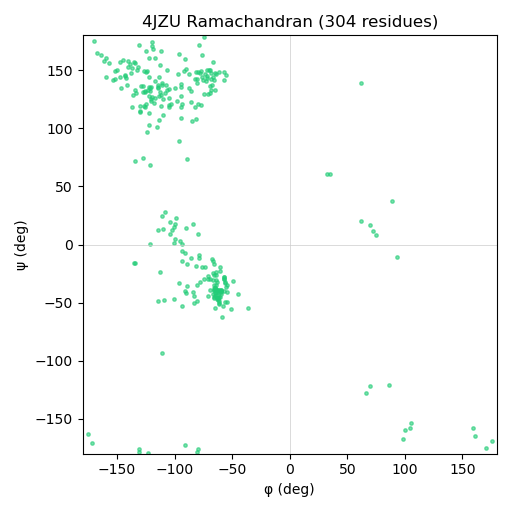.00 62 GLU B C 1
ATOM 1813 O O . GLU B 1 62 ? -23.237 13.738 3.829 1.00 39.23 62 GLU B O 1
ATOM 1819 N N . GLU B 1 63 ? -22.867 12.289 5.537 1.00 40.07 63 GLU B N 1
ATOM 1820 C CA . GLU B 1 63 ? -22.497 13.290 6.542 1.00 39.80 63 GLU B CA 1
ATOM 1821 C C . GLU B 1 63 ? -21.167 13.932 6.164 1.00 39.34 63 GLU B C 1
ATOM 1822 O O . GLU B 1 63 ? -21.032 15.154 6.261 1.00 37.78 63 GLU B O 1
ATOM 1828 N N . ALA B 1 64 ? -20.192 13.108 5.716 1.00 35.82 64 ALA B N 1
ATOM 1829 C CA . ALA B 1 64 ? -18.897 13.600 5.252 1.00 34.59 64 ALA B CA 1
ATOM 1830 C C . ALA B 1 64 ? -19.078 14.546 4.068 1.00 33.94 64 ALA B C 1
ATOM 1831 O O . ALA B 1 64 ? -18.437 15.609 4.021 1.00 30.94 64 ALA B O 1
ATOM 1833 N N . ALA B 1 65 ? -20.014 14.207 3.148 1.00 28.48 65 ALA B N 1
ATOM 1834 C CA . ALA B 1 65 ? -20.265 15.021 1.962 1.00 27.58 65 ALA B CA 1
ATOM 1835 C C . ALA B 1 65 ? -20.824 16.371 2.332 1.00 29.83 65 ALA B C 1
ATOM 1836 O O . ALA B 1 65 ? -20.323 17.386 1.853 1.00 28.44 65 ALA B O 1
ATOM 1838 N N . LEU B 1 66 ? -21.817 16.388 3.227 1.00 30.80 66 LEU B N 1
ATOM 1839 C CA . LEU B 1 66 ? -22.423 17.629 3.693 1.00 31.18 66 LEU B CA 1
ATOM 1840 C C . LEU B 1 66 ? -21.407 18.515 4.368 1.00 32.85 66 LEU B C 1
ATOM 1841 O O . LEU B 1 66 ? -21.332 19.686 4.050 1.00 33.10 66 LEU B O 1
ATOM 1846 N N . ARG B 1 67 ? -20.578 17.930 5.241 1.00 31.13 67 ARG B N 1
ATOM 1847 C CA . ARG B 1 67 ? -19.547 18.625 5.991 1.00 31.12 67 ARG B CA 1
ATOM 1848 C C . ARG B 1 67 ? -18.502 19.230 5.075 1.00 32.63 67 ARG B C 1
ATOM 1849 O O . ARG B 1 67 ? -18.129 20.397 5.242 1.00 31.78 67 ARG B O 1
ATOM 1857 N N . GLU B 1 68 ? -18.037 18.438 4.088 1.00 28.61 68 GLU B N 1
ATOM 1858 C CA . GLU B 1 68 ? -17.041 18.887 3.111 1.00 27.63 68 GLU B CA 1
ATOM 1859 C C . GLU B 1 68 ? -17.534 20.013 2.216 1.00 30.22 68 GLU B C 1
ATOM 1860 O O . GLU B 1 68 ? -16.775 20.928 1.889 1.00 28.27 68 GLU B O 1
ATOM 1866 N N . VAL B 1 69 ? -18.807 19.963 1.818 1.00 26.65 69 VAL B N 1
ATOM 1867 C CA . VAL B 1 69 ? -19.374 21.055 1.012 1.00 24.20 69 VAL B CA 1
ATOM 1868 C C . VAL B 1 69 ? -19.296 22.371 1.855 1.00 27.52 69 VAL B C 1
ATOM 1869 O O . VAL B 1 69 ? -18.754 23.387 1.397 1.00 26.24 69 VAL B O 1
ATOM 1873 N N . LYS B 1 70 ? -19.779 22.313 3.111 1.00 26.63 70 LYS B N 1
ATOM 1874 C CA . LYS B 1 70 ? -19.729 23.488 3.970 1.00 27.66 70 LYS B CA 1
ATOM 1875 C C . LYS B 1 70 ? -18.293 23.954 4.230 1.00 30.69 70 LYS B C 1
ATOM 1876 O O . LYS B 1 70 ? -17.991 25.161 4.142 1.00 28.06 70 LYS B O 1
ATOM 1882 N N . GLU B 1 71 ? -17.411 23.018 4.607 1.00 30.00 71 GLU B N 1
ATOM 1883 C CA . GLU B 1 71 ? -16.034 23.404 4.951 1.00 31.06 71 GLU B CA 1
ATOM 1884 C C . GLU B 1 71 ? -15.244 23.996 3.790 1.00 32.94 71 GLU B C 1
ATOM 1885 O O . GLU B 1 71 ? -14.452 24.910 4.018 1.00 32.81 71 GLU B O 1
ATOM 1891 N N . GLU B 1 72 ? -15.406 23.449 2.572 1.00 28.93 72 GLU B N 1
ATOM 1892 C CA . GLU B 1 72 ? -14.556 23.875 1.447 1.00 27.24 72 GLU B CA 1
ATOM 1893 C C . GLU B 1 72 ? -15.145 24.982 0.605 1.00 29.48 72 GLU B C 1
ATOM 1894 O O . GLU B 1 72 ? -14.441 25.503 -0.262 1.00 28.84 72 GLU B O 1
ATOM 1900 N N . THR B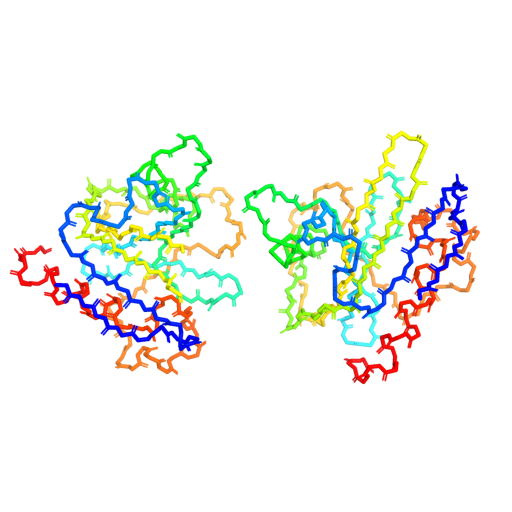 1 73 ? -16.453 25.272 0.759 1.00 26.68 73 THR B N 1
ATOM 1901 C CA . THR B 1 73 ? -17.093 26.307 -0.090 1.00 25.88 73 THR B CA 1
ATOM 1902 C C . THR B 1 73 ? -17.985 27.300 0.689 1.00 27.57 73 THR B C 1
ATOM 1903 O O . THR B 1 73 ? -18.439 28.288 0.104 1.00 26.34 73 THR B O 1
ATOM 1907 N N . GLY B 1 74 ? -18.362 26.962 1.921 1.00 25.45 74 GLY B N 1
ATOM 1908 C CA . GLY B 1 74 ? -19.301 27.764 2.694 1.00 26.86 74 GLY B CA 1
ATOM 1909 C C . GLY B 1 74 ? -20.745 27.625 2.236 1.00 29.01 74 GLY B C 1
ATOM 1910 O O . GLY B 1 74 ? -21.628 28.371 2.700 1.00 30.93 74 GLY B O 1
ATOM 1911 N N . ALA B 1 75 ? -21.001 26.675 1.323 1.00 27.58 75 ALA B N 1
ATOM 1912 C CA . ALA B 1 75 ? -22.332 26.473 0.763 1.00 28.73 75 ALA B CA 1
ATOM 1913 C C . ALA B 1 75 ? -23.299 25.791 1.704 1.00 34.70 75 ALA B C 1
ATOM 1914 O O . ALA B 1 75 ? -22.917 24.883 2.466 1.00 33.62 75 ALA B O 1
ATOM 1916 N N . ARG B 1 76 ? -24.565 26.270 1.657 1.00 30.37 76 ARG B N 1
ATOM 1917 C CA . ARG B 1 76 ? -25.715 25.673 2.332 1.00 31.41 76 ARG B CA 1
ATOM 1918 C C . ARG B 1 76 ? -26.478 24.942 1.221 1.00 32.80 76 ARG B C 1
ATOM 1919 O O . ARG B 1 76 ? -26.884 25.522 0.216 1.00 30.07 76 ARG B O 1
ATOM 1927 N N . VAL B 1 77 ? -26.637 23.643 1.381 1.00 30.66 77 VAL B N 1
ATOM 1928 C CA . VAL B 1 77 ? -27.272 22.825 0.383 1.00 29.98 77 VAL B CA 1
ATOM 1929 C C . VAL B 1 77 ? -28.803 22.971 0.370 1.00 32.19 77 VAL B C 1
ATOM 1930 O O . VAL B 1 77 ? -29.423 23.081 1.432 1.00 32.53 77 VAL B O 1
ATOM 1934 N N . LYS B 1 78 ? -29.422 22.914 -0.828 1.00 30.51 78 LYS B N 1
ATOM 1935 C CA . LYS B 1 78 ? -30.889 22.778 -0.955 1.00 29.98 78 LYS B CA 1
ATOM 1936 C C . LYS B 1 78 ? -31.131 21.242 -0.811 1.00 33.36 78 LYS B C 1
ATOM 1937 O O . LYS B 1 78 ? -31.978 20.799 -0.042 1.00 34.97 78 LYS B O 1
ATOM 1943 N N . SER B 1 79 ? -30.387 20.433 -1.582 1.00 30.47 79 SER B N 1
ATOM 1944 C CA . SER B 1 79 ? -30.485 18.979 -1.491 1.00 31.48 79 SER B CA 1
ATOM 1945 C C . SER B 1 79 ? -29.143 18.373 -1.844 1.00 32.82 79 SER B C 1
ATOM 1946 O O . SER B 1 79 ? -28.362 19.017 -2.542 1.00 31.67 79 SER B O 1
ATOM 1949 N N . LEU B 1 80 ? -28.832 17.195 -1.266 1.00 28.97 80 LEU B N 1
ATOM 1950 C CA . LEU B 1 80 ? -27.573 16.486 -1.541 1.00 27.34 80 LEU B CA 1
ATOM 1951 C C . LEU B 1 80 ? -27.975 15.026 -1.686 1.00 31.35 80 LEU B C 1
ATOM 1952 O O . LEU B 1 80 ? -28.610 14.455 -0.796 1.00 31.23 80 LEU B O 1
ATOM 1957 N N . LYS B 1 81 ? -27.738 14.468 -2.860 1.00 28.01 81 LYS B N 1
ATOM 1958 C CA . LYS B 1 81 ? -28.189 13.108 -3.133 1.00 27.46 81 LYS B CA 1
ATOM 1959 C C . LYS B 1 81 ? -27.061 12.225 -3.585 1.00 28.26 81 LYS B C 1
ATOM 1960 O O . LYS B 1 81 ? -26.161 12.672 -4.275 1.00 27.26 81 LYS B O 1
ATOM 1966 N N . TYR B 1 82 ? -27.156 10.943 -3.247 1.00 27.93 82 TYR B N 1
ATOM 1967 C CA . TYR B 1 82 ? -26.191 9.949 -3.717 1.00 27.56 82 TYR B CA 1
ATOM 1968 C C . TYR B 1 82 ? -26.344 9.771 -5.215 1.00 29.16 82 TYR B C 1
ATOM 1969 O O . TYR B 1 82 ? -27.471 9.681 -5.723 1.00 29.50 82 TYR B O 1
ATOM 1978 N N . LEU B 1 83 ? -25.200 9.701 -5.924 1.00 25.48 83 LEU B N 1
ATOM 1979 C CA . LEU B 1 83 ? -25.181 9.503 -7.362 1.00 25.17 83 LEU B CA 1
ATOM 1980 C C . LEU B 1 83 ? -24.553 8.151 -7.756 1.00 29.05 83 LEU B C 1
ATOM 1981 O O . LEU B 1 83 ? -25.087 7.428 -8.595 1.00 29.39 83 LEU B O 1
ATOM 1986 N N . GLY B 1 84 ? -23.395 7.856 -7.202 1.00 27.08 84 GLY B N 1
ATOM 1987 C CA . GLY B 1 84 ? -22.715 6.601 -7.530 1.00 27.39 84 GLY B CA 1
ATOM 1988 C C . GLY B 1 84 ? -21.512 6.319 -6.664 1.00 27.73 84 GLY B C 1
ATOM 1989 O O . GLY B 1 84 ? -21.249 7.027 -5.699 1.00 28.18 84 GLY B O 1
ATOM 1990 N N . GLN B 1 85 ? -20.749 5.292 -7.032 1.00 27.07 85 GLN B N 1
ATOM 1991 C CA . GLN B 1 85 ? -19.584 4.910 -6.250 1.00 26.94 85 GLN B CA 1
ATOM 1992 C C . GLN B 1 85 ? -18.531 4.366 -7.165 1.00 30.04 85 GLN B C 1
ATOM 1993 O O . GLN B 1 85 ? -18.859 3.657 -8.115 1.00 29.89 85 GLN B O 1
ATOM 1999 N N . TYR B 1 86 ? -17.267 4.638 -6.863 1.00 27.92 86 TYR B N 1
ATOM 2000 C CA . TYR B 1 86 ? -16.189 4.035 -7.632 1.00 28.99 86 TYR B CA 1
ATOM 2001 C C . TYR B 1 86 ? -15.078 3.505 -6.743 1.00 36.00 86 TYR B C 1
ATOM 2002 O O . TYR B 1 86 ? -14.967 3.906 -5.581 1.00 35.47 86 TYR B O 1
ATOM 2011 N N . LYS B 1 87 ? -14.319 2.547 -7.280 1.00 36.30 87 LYS B N 1
ATOM 2012 C CA . LYS B 1 87 ? -13.242 1.839 -6.609 1.00 39.43 87 LYS B CA 1
ATOM 2013 C C . LYS B 1 87 ? -11.999 2.071 -7.427 1.00 45.86 87 LYS B C 1
ATOM 2014 O O . LYS B 1 87 ? -12.055 1.998 -8.652 1.00 45.93 87 LYS B O 1
ATOM 2020 N N . VAL B 1 88 ? -10.886 2.375 -6.757 1.00 45.71 88 VAL B N 1
ATOM 2021 C CA . VAL B 1 88 ? -9.592 2.616 -7.402 1.00 47.39 88 VAL B CA 1
ATOM 2022 C C . VAL B 1 88 ? -8.705 1.429 -7.034 1.00 52.89 88 VAL B C 1
ATOM 2023 O O . VAL B 1 88 ? -8.400 1.222 -5.866 1.00 53.10 88 VAL B O 1
ATOM 2027 N N . LEU B 1 89 ? -8.379 0.601 -8.031 1.00 51.97 89 LEU B N 1
ATOM 2028 C CA . LEU B 1 89 ? -7.642 -0.651 -7.894 1.00 60.10 89 LEU B CA 1
ATOM 2029 C C . LEU B 1 89 ? -6.127 -0.465 -8.010 1.00 90.72 89 LEU B C 1
ATOM 2030 O O . LEU B 1 89 ? -5.652 0.302 -8.845 1.00 51.53 89 LEU B O 1
ATOM 2035 N N . ILE B 1 95 ? -9.223 1.517 -2.583 1.00 56.35 95 ILE B N 1
ATOM 2036 C CA . ILE B 1 95 ? -10.001 2.609 -1.995 1.00 53.94 95 ILE B CA 1
ATOM 2037 C C . ILE B 1 95 ? -11.331 2.887 -2.715 1.00 51.49 95 ILE B C 1
ATOM 2038 O O . ILE B 1 95 ? -11.403 2.885 -3.945 1.00 50.39 95 ILE B O 1
ATOM 2043 N N . VAL B 1 96 ? -12.369 3.146 -1.928 1.00 42.91 96 VAL B N 1
ATOM 2044 C CA . VAL B 1 96 ? -13.706 3.377 -2.442 1.00 39.03 96 VAL B CA 1
ATOM 2045 C C . VAL B 1 96 ? -14.184 4.805 -2.176 1.00 37.94 96 VAL B C 1
ATOM 2046 O O . VAL B 1 96 ? -14.030 5.323 -1.071 1.00 38.73 96 VAL B O 1
ATOM 2050 N N . LYS B 1 97 ? -14.771 5.419 -3.203 1.00 31.61 97 LYS B N 1
ATOM 2051 C CA . LYS B 1 97 ? -15.243 6.798 -3.156 1.00 30.10 97 LYS B CA 1
ATOM 2052 C C . LYS B 1 97 ? -16.697 6.885 -3.586 1.00 32.40 97 LYS B C 1
ATOM 2053 O O . LYS B 1 97 ? -17.072 6.331 -4.627 1.00 31.09 97 LYS B O 1
ATOM 2059 N N . ASN B 1 98 ? -17.514 7.591 -2.785 1.00 28.17 98 ASN B N 1
ATOM 2060 C CA . ASN B 1 98 ? -18.909 7.895 -3.134 1.00 28.01 98 ASN B CA 1
ATOM 2061 C C . ASN B 1 98 ? -19.035 9.259 -3.797 1.00 29.03 98 ASN B C 1
ATOM 2062 O O . ASN B 1 98 ? -18.443 10.221 -3.316 1.00 27.76 98 ASN B O 1
ATOM 2067 N N . ILE B 1 99 ? -19.872 9.349 -4.862 1.00 25.47 99 ILE B N 1
ATOM 2068 C CA . ILE B 1 99 ? -20.182 10.579 -5.616 1.00 24.82 99 ILE B CA 1
ATOM 2069 C C . ILE B 1 99 ? -21.591 11.031 -5.252 1.00 27.15 99 ILE B C 1
ATOM 2070 O O . ILE B 1 99 ? -22.523 10.229 -5.300 1.00 25.74 99 ILE B O 1
ATOM 2075 N N . TYR B 1 100 ? -21.746 12.319 -4.958 1.00 24.34 100 TYR B N 1
ATOM 2076 C CA . TYR B 1 100 ? -23.038 12.952 -4.664 1.00 25.44 100 TYR B CA 1
ATOM 2077 C C . TYR B 1 100 ? -23.305 14.107 -5.621 1.00 26.51 100 TYR B C 1
ATOM 2078 O O . TYR B 1 100 ? -22.374 14.620 -6.218 1.00 24.78 100 TYR B O 1
ATOM 2087 N N . PHE B 1 101 ? -24.575 14.506 -5.750 1.00 24.50 101 PHE B N 1
ATOM 2088 C CA . PHE B 1 101 ? -24.982 15.686 -6.497 1.00 24.83 101 PHE B CA 1
ATOM 2089 C C . PHE B 1 101 ? -25.688 16.618 -5.504 1.00 28.19 101 PHE B C 1
ATOM 2090 O O . PHE B 1 101 ? -26.658 16.218 -4.844 1.00 26.92 101 PHE B O 1
ATOM 2098 N N . ALA B 1 102 ? -25.233 17.875 -5.438 1.00 25.35 102 ALA B N 1
ATOM 2099 C CA . ALA B 1 102 ? -25.867 18.837 -4.546 1.00 26.87 102 ALA B CA 1
ATOM 2100 C C . ALA B 1 102 ? -26.373 20.028 -5.298 1.00 30.24 102 ALA B C 1
ATOM 2101 O O . ALA B 1 102 ? -25.645 20.606 -6.108 1.00 29.20 102 ALA B O 1
ATOM 2103 N N . ASP B 1 103 ? -27.598 20.421 -4.984 1.00 26.76 103 ASP B N 1
ATOM 2104 C CA . ASP B 1 103 ? -28.203 21.644 -5.474 1.00 26.75 103 ASP B CA 1
ATOM 2105 C C . ASP B 1 103 ? -27.997 22.646 -4.334 1.00 28.54 103 ASP B C 1
ATOM 2106 O O . ASP B 1 103 ? -28.317 22.339 -3.183 1.00 28.22 103 ASP B O 1
ATOM 2111 N N . ILE B 1 104 ? -27.343 23.782 -4.619 1.00 25.03 104 ILE B N 1
ATOM 2112 C CA . ILE B 1 104 ? -26.927 24.754 -3.617 1.00 23.14 104 ILE B CA 1
ATOM 2113 C C . ILE B 1 104 ? -27.929 25.860 -3.439 1.00 28.17 104 ILE B C 1
ATOM 2114 O O . ILE B 1 104 ? -28.366 26.479 -4.412 1.00 27.19 104 ILE B O 1
ATOM 2119 N N . GLU B 1 105 ? -28.323 26.086 -2.176 1.00 26.39 105 GLU B N 1
ATOM 2120 C CA . GLU B 1 105 ? -29.264 27.130 -1.869 1.00 26.75 105 GLU B CA 1
ATOM 2121 C C . GLU B 1 105 ? -28.576 28.487 -1.816 1.00 30.79 105 GLU B C 1
ATOM 2122 O O . GLU B 1 105 ? -29.106 29.461 -2.357 1.00 32.02 105 GLU B O 1
ATOM 2128 N N . LYS B 1 106 ? -27.435 28.572 -1.090 1.00 27.51 106 LYS B N 1
ATOM 2129 C CA . LYS B 1 106 ? -26.742 29.833 -0.868 1.00 27.62 106 LYS B CA 1
ATOM 2130 C C . LYS B 1 106 ? -25.292 29.610 -0.488 1.00 30.94 106 LYS B C 1
ATOM 2131 O O . LYS B 1 106 ? -24.925 28.518 -0.087 1.00 26.81 106 LYS B O 1
ATOM 2137 N N . LEU B 1 107 ? -24.469 30.642 -0.649 1.00 29.19 107 LEU B N 1
ATOM 2138 C CA . LEU B 1 107 ? -23.081 30.624 -0.220 1.00 28.07 107 LEU B CA 1
ATOM 2139 C C . LEU B 1 107 ? -23.045 31.607 0.966 1.00 33.04 107 LEU B C 1
ATOM 2140 O O . LEU B 1 107 ? -23.474 32.768 0.854 1.00 30.05 107 LEU B O 1
ATOM 2145 N N . GLU B 1 108 ? -22.560 31.127 2.100 1.00 30.38 108 GLU B N 1
ATOM 2146 C CA . GLU B 1 108 ? -22.456 31.909 3.321 1.00 32.06 108 GLU B CA 1
ATOM 2147 C C . GLU B 1 108 ? -21.006 32.027 3.761 1.00 39.32 108 GLU B C 1
ATOM 2148 O O . GLU B 1 108 ? -20.146 31.306 3.266 1.00 36.45 108 GLU B O 1
ATOM 2154 N N . LYS B 1 109 ? -20.745 32.909 4.722 1.00 41.99 109 LYS B N 1
ATOM 2155 C CA . LYS B 1 109 ? -19.396 33.110 5.253 1.00 44.00 109 LYS B CA 1
ATOM 2156 C C . LYS B 1 109 ? -18.880 31.914 6.040 1.00 51.18 109 LYS B C 1
ATOM 2157 O O . LYS B 1 109 ? -19.650 31.192 6.689 1.00 50.69 109 LYS B O 1
ATOM 2163 N N . GLN B 1 110 ? -17.596 31.640 5.888 1.00 50.67 110 GLN B N 1
ATOM 2164 C CA . GLN B 1 110 ? -16.917 30.556 6.552 1.00 52.97 110 GLN B CA 1
ATOM 2165 C C . GLN B 1 110 ? -15.673 31.147 7.182 1.00 61.49 110 GLN B C 1
ATOM 2166 O O . GLN B 1 110 ? -14.788 31.614 6.513 1.00 61.32 110 GLN B O 1
ATOM 2172 N N . ALA B 1 111 ? -15.614 31.154 8.491 1.00 62.11 111 ALA B N 1
ATOM 2173 C CA . ALA B 1 111 ? -14.532 31.843 9.158 1.00 64.15 111 ALA B CA 1
ATOM 2174 C C . ALA B 1 111 ? -13.261 31.373 8.556 1.00 67.92 111 ALA B C 1
ATOM 2175 O O . ALA B 1 111 ? -12.435 32.155 8.092 1.00 67.82 111 ALA B O 1
ATOM 2177 N N . ASP B 1 112 ? -13.127 30.056 8.613 1.00 62.38 112 ASP B N 1
ATOM 2178 C CA . ASP B 1 112 ? -11.920 29.345 8.316 1.00 61.30 112 ASP B CA 1
ATOM 2179 C C . ASP B 1 112 ? -11.988 28.553 6.968 1.00 59.03 112 ASP B C 1
ATOM 2180 O O . ASP B 1 112 ? -12.900 27.819 6.770 1.00 58.63 112 ASP B O 1
ATOM 2185 N N . TYR B 1 113 ? -11.012 28.688 6.077 1.00 50.65 113 TYR B N 1
ATOM 2186 C CA . TYR B 1 113 ? -10.786 27.716 5.006 1.00 46.59 113 TYR B CA 1
ATOM 2187 C C . TYR B 1 113 ? -9.439 27.039 5.279 1.00 52.77 113 TYR B C 1
ATOM 2188 O O . TYR B 1 113 ? -8.549 27.682 5.766 1.00 55.22 113 TYR B O 1
ATOM 2197 N N . PHE B 1 114 ? -9.288 25.751 4.985 1.00 48.28 114 PHE B N 1
ATOM 2198 C CA . PHE B 1 114 ? -8.093 25.035 5.401 1.00 49.14 114 PHE B CA 1
ATOM 2199 C C . PHE B 1 114 ? -7.150 24.611 4.267 1.00 47.63 114 PHE B C 1
ATOM 2200 O O . PHE B 1 114 ? -6.284 25.352 3.870 1.00 44.98 114 PHE B O 1
ATOM 2208 N N . GLU B 1 115 ? -7.317 23.393 3.780 1.00 42.81 115 GLU B N 1
ATOM 2209 C CA . GLU B 1 115 ? -6.494 22.893 2.680 1.00 41.78 115 GLU B CA 1
ATOM 2210 C C . GLU B 1 115 ? -6.987 23.448 1.330 1.00 39.32 115 GLU B C 1
ATOM 2211 O O . GLU B 1 115 ? -6.332 23.250 0.312 1.00 38.17 115 GLU B O 1
ATOM 2217 N N . THR B 1 116 ? -8.152 24.111 1.337 1.00 33.30 116 THR B N 1
ATOM 2218 C CA . THR B 1 116 ? -8.739 24.802 0.189 1.00 30.52 116 THR B CA 1
ATOM 2219 C C . THR B 1 116 ? -8.761 26.339 0.381 1.00 33.93 116 THR B C 1
ATOM 2220 O O . THR B 1 116 ? -8.570 26.852 1.493 1.00 34.99 116 THR B O 1
ATOM 2224 N N . LYS B 1 117 ? -9.007 27.058 -0.717 1.00 27.74 117 LYS B N 1
ATOM 2225 C CA . LYS B 1 117 ? -9.095 28.524 -0.760 1.00 27.71 117 LYS B CA 1
ATOM 2226 C C . LYS B 1 117 ? -10.557 29.003 -0.762 1.00 32.62 117 LYS B C 1
ATOM 2227 O O . LYS B 1 117 ? -10.803 30.215 -0.889 1.00 30.71 117 LYS B O 1
ATOM 2233 N N . GLY B 1 118 ? -11.515 28.071 -0.631 1.00 28.26 118 GLY B N 1
ATOM 2234 C CA . GLY B 1 118 ? -12.934 28.437 -0.569 1.00 26.35 118 GLY B CA 1
ATOM 2235 C C . GLY B 1 118 ? -13.697 28.270 -1.875 1.00 28.45 118 GLY B C 1
ATOM 2236 O O . GLY B 1 118 ? -13.233 27.561 -2.771 1.00 28.49 118 GLY B O 1
ATOM 2237 N N . PRO B 1 119 ? -14.859 28.950 -2.035 1.00 24.96 119 PRO B N 1
ATOM 2238 C CA . PRO B 1 119 ? -15.685 28.704 -3.225 1.00 24.37 119 PRO B CA 1
ATOM 2239 C C . PRO B 1 119 ? -15.175 29.275 -4.525 1.00 26.02 119 PRO B C 1
ATOM 2240 O O . PRO B 1 119 ? -14.561 30.339 -4.557 1.00 26.47 119 PRO B O 1
ATOM 2244 N N . VAL B 1 120 ? -15.456 28.550 -5.613 1.00 23.96 120 VAL B N 1
ATOM 2245 C CA . VAL B 1 120 ? -15.126 28.958 -6.951 1.00 24.53 120 VAL B CA 1
ATOM 2246 C C . VAL B 1 120 ? -16.386 28.694 -7.771 1.00 28.62 120 VAL B C 1
ATOM 2247 O O . VAL B 1 120 ? -16.938 27.598 -7.705 1.00 27.43 120 VAL B O 1
ATOM 2251 N N . LEU B 1 121 ? -16.801 29.646 -8.579 1.00 23.66 121 LEU B N 1
ATOM 2252 C CA . LEU B 1 121 ? -17.943 29.399 -9.471 1.00 22.58 121 LEU B CA 1
ATOM 2253 C C . LEU B 1 121 ? -17.513 29.342 -10.923 1.00 27.00 121 LEU B C 1
ATOM 2254 O O . LEU B 1 121 ? -16.751 30.213 -11.365 1.00 26.97 121 LEU B O 1
ATOM 2259 N N . PHE B 1 122 ? -18.057 28.378 -11.685 1.00 25.97 122 PHE B N 1
ATOM 2260 C CA . PHE B 1 122 ? -17.776 28.234 -13.119 1.00 27.73 122 PHE B CA 1
ATOM 2261 C C . PHE B 1 122 ? -19.114 28.213 -13.816 1.00 33.49 122 PHE B C 1
ATOM 2262 O O . PHE B 1 122 ? -19.931 27.325 -13.550 1.00 33.35 122 PHE B O 1
ATOM 2270 N N . HIS B 1 123 ? -19.353 29.185 -14.703 1.00 32.51 123 HIS B N 1
ATOM 2271 C CA . HIS B 1 123 ? -20.589 29.239 -15.478 1.00 35.41 123 HIS B CA 1
ATOM 2272 C C . HIS B 1 123 ? -20.672 27.964 -16.341 1.00 37.78 123 HIS B C 1
ATOM 2273 O O . HIS B 1 123 ? -21.737 27.360 -16.480 1.00 36.01 123 HIS B O 1
ATOM 2280 N N . GLU B 1 124 ? -19.515 27.545 -16.876 1.00 34.65 124 GLU B N 1
ATOM 2281 C CA . GLU B 1 124 ? -19.367 26.322 -17.672 1.00 34.91 124 GLU B CA 1
ATOM 2282 C C . GLU B 1 124 ? -18.035 25.693 -17.316 1.00 35.97 124 GLU B C 1
ATOM 2283 O O . GLU B 1 124 ? -17.052 26.416 -17.152 1.00 33.60 124 GLU B O 1
ATOM 2289 N N . LEU B 1 125 ? -17.956 24.367 -17.259 1.00 34.09 125 LEU B N 1
ATOM 2290 C CA . LEU B 1 125 ? -16.641 23.743 -17.028 1.00 34.93 125 LEU B CA 1
ATOM 2291 C C . LEU B 1 125 ? -15.805 23.916 -18.330 1.00 41.27 125 LEU B C 1
ATOM 2292 O O . LEU B 1 125 ? -16.357 23.783 -19.437 1.00 40.01 125 LEU B O 1
ATOM 2297 N N . PRO B 1 126 ? -14.521 24.139 -18.229 1.00 40.88 126 PRO B N 1
ATOM 2298 C CA . PRO B 1 126 ? -13.679 24.237 -19.413 1.00 43.43 126 PRO B CA 1
ATOM 2299 C C . PRO B 1 126 ? -13.742 23.038 -20.364 1.00 47.06 126 PRO B C 1
ATOM 2300 O O . PRO B 1 126 ? -13.829 21.954 -19.903 1.00 45.08 126 PRO B O 1
ATOM 2304 N N . GLU B 1 127 ? -13.626 23.268 -21.664 1.00 48.32 127 GLU B N 1
ATOM 2305 C CA . GLU B 1 127 ? -13.641 22.232 -22.705 1.00 51.33 127 GLU B CA 1
ATOM 2306 C C . GLU B 1 127 ? -12.639 21.074 -22.678 1.00 58.74 127 GLU B C 1
ATOM 2307 O O . GLU B 1 127 ? -12.924 19.999 -23.137 1.00 60.62 127 GLU B O 1
ATOM 2313 N N . ASN B 1 128 ? -11.459 21.216 -22.162 1.00 56.64 128 ASN B N 1
ATOM 2314 C CA . ASN B 1 128 ? -10.693 19.985 -22.163 1.00 57.65 128 ASN B CA 1
ATOM 2315 C C . ASN B 1 128 ? -10.101 19.903 -20.799 1.00 59.48 128 ASN B C 1
ATOM 2316 O O . ASN B 1 128 ? -8.937 20.146 -20.600 1.00 60.28 128 ASN B O 1
ATOM 2321 N N . LEU B 1 129 ? -10.982 19.619 -19.868 1.00 52.58 129 LEU B N 1
ATOM 2322 C CA . LEU B 1 129 ? -10.706 19.519 -18.442 1.00 50.14 129 LEU B CA 1
ATOM 2323 C C . LEU B 1 129 ? -9.605 18.515 -18.189 1.00 52.44 129 LEU B C 1
ATOM 2324 O O . LEU B 1 129 ? -8.745 18.771 -17.344 1.00 49.86 129 LEU B O 1
ATOM 2329 N N . SER B 1 130 ? -9.601 17.409 -18.990 1.00 50.33 130 SER B N 1
ATOM 2330 C CA . SER B 1 130 ? -8.650 16.297 -18.989 1.00 51.60 130 SER B CA 1
ATOM 2331 C C . SER B 1 130 ? -7.197 16.765 -18.903 1.00 57.30 130 SER B C 1
ATOM 2332 O O . SER B 1 130 ? -6.411 16.165 -18.176 1.00 59.30 130 SER B O 1
ATOM 2335 N N . ARG B 1 131 ? -6.852 17.823 -19.653 1.00 53.06 131 ARG B N 1
ATOM 2336 C CA . ARG B 1 131 ? -5.517 18.409 -19.723 1.00 54.71 131 ARG B CA 1
ATOM 2337 C C . ARG B 1 131 ? -5.426 19.798 -19.072 1.00 55.89 131 ARG B C 1
ATOM 2338 O O . ARG B 1 131 ? -4.438 20.509 -19.281 1.00 58.49 131 ARG B O 1
ATOM 2346 N N . ASN B 1 132 ? -6.447 20.196 -18.295 1.00 46.75 132 ASN B N 1
ATOM 2347 C CA . ASN B 1 132 ? -6.405 21.523 -17.676 1.00 44.27 132 ASN B CA 1
ATOM 2348 C C . ASN B 1 132 ? -5.553 21.476 -16.411 1.00 46.07 132 ASN B C 1
ATOM 2349 O O . ASN B 1 132 ? -5.943 20.894 -15.397 1.00 43.38 132 ASN B O 1
ATOM 2354 N N . LYS B 1 133 ? -4.370 22.088 -16.506 1.00 43.08 133 LYS B N 1
ATOM 2355 C CA . LYS B 1 133 ? -3.337 22.117 -15.485 1.00 42.91 133 LYS B CA 1
ATOM 2356 C C . LYS B 1 133 ? -3.766 22.646 -14.138 1.00 44.80 133 LYS B C 1
ATOM 2357 O O . LYS B 1 133 ? -3.242 22.180 -13.127 1.00 44.61 133 LYS B O 1
ATOM 2363 N N . LYS B 1 134 ? -4.722 23.597 -14.120 1.00 38.75 134 LYS B N 1
ATOM 2364 C CA . LYS B 1 134 ? -5.273 24.214 -12.906 1.00 36.15 134 LYS B CA 1
ATOM 2365 C C . LYS B 1 134 ? -6.319 23.333 -12.175 1.00 37.99 134 LYS B C 1
ATOM 2366 O O . LYS B 1 134 ? -6.693 23.650 -11.044 1.00 36.63 134 LYS B O 1
ATOM 2372 N N . PHE B 1 135 ? -6.787 22.256 -12.819 1.00 35.21 135 PHE B N 1
ATOM 2373 C CA . PHE B 1 135 ? -7.771 21.341 -12.247 1.00 33.78 135 PHE B CA 1
ATOM 2374 C C . PHE B 1 135 ? -7.131 20.185 -11.463 1.00 36.86 135 PHE B C 1
ATOM 2375 O O . PHE B 1 135 ? -6.003 19.791 -11.748 1.00 39.83 135 PHE B O 1
ATOM 2383 N N . SER B 1 136 ? -7.840 19.669 -10.453 1.00 30.11 136 SER B N 1
ATOM 2384 C CA . SER B 1 136 ? -7.349 18.566 -9.630 1.00 30.92 136 SER B CA 1
ATOM 2385 C C . SER B 1 136 ? -7.365 17.262 -10.440 1.00 37.98 136 SER B C 1
ATOM 2386 O O . SER B 1 136 ? -8.232 17.112 -11.294 1.00 36.51 136 SER B O 1
ATOM 2389 N N . PHE B 1 137 ? -6.452 16.321 -10.144 1.00 37.38 137 PHE B N 1
ATOM 2390 C CA . PHE B 1 137 ? -6.424 15.011 -10.839 1.00 39.48 137 PHE B CA 1
ATOM 2391 C C . PHE B 1 137 ? -7.754 14.253 -10.721 1.00 40.64 137 PHE B C 1
ATOM 2392 O O . PHE B 1 137 ? -8.099 13.460 -11.606 1.00 38.16 137 PHE B O 1
ATOM 2400 N N . ILE B 1 138 ? -8.513 14.507 -9.615 1.00 35.15 138 ILE B N 1
ATOM 2401 C CA . ILE B 1 138 ? -9.805 13.866 -9.351 1.00 34.42 138 ILE B CA 1
ATOM 2402 C C . ILE B 1 138 ? -10.841 14.258 -10.422 1.00 36.09 138 ILE B C 1
ATOM 2403 O O . ILE B 1 138 ? -11.769 13.503 -10.699 1.00 36.22 138 ILE B O 1
ATOM 2408 N N . MET B 1 139 ? -10.624 15.403 -11.066 1.00 31.10 139 MET B N 1
ATOM 2409 C CA . MET B 1 139 ? -11.495 15.947 -12.115 1.00 30.35 139 MET B CA 1
ATOM 2410 C C . MET B 1 139 ? -11.107 15.504 -13.540 1.00 34.26 139 MET B C 1
ATOM 2411 O O . MET B 1 139 ? -11.810 15.843 -14.500 1.00 31.53 139 MET B O 1
ATOM 2416 N N . LYS B 1 140 ? -9.956 14.809 -13.672 1.00 33.10 140 LYS B N 1
ATOM 2417 C CA . LYS B 1 140 ? -9.325 14.509 -14.942 1.00 33.75 140 LYS B CA 1
ATOM 2418 C C . LYS B 1 140 ? -9.370 13.075 -15.415 1.00 38.64 140 LYS B C 1
ATOM 2419 O O . LYS B 1 140 ? -8.523 12.652 -16.201 1.00 40.41 140 LYS B O 1
ATOM 2425 N N . ASP B 1 141 ? -10.395 12.332 -14.995 1.00 33.21 141 ASP B N 1
ATOM 2426 C CA . ASP B 1 141 ? -10.574 10.968 -15.487 1.00 33.65 141 ASP B CA 1
ATOM 2427 C C . ASP B 1 141 ? -12.029 10.849 -15.924 1.00 33.87 141 ASP B C 1
ATOM 2428 O O . ASP B 1 141 ? -12.761 11.850 -15.873 1.00 33.20 141 ASP B O 1
ATOM 2433 N N . SER B 1 142 ? -12.459 9.669 -16.343 1.00 32.81 142 SER B N 1
ATOM 2434 C CA . SER B 1 142 ? -13.822 9.471 -16.825 1.00 31.24 142 SER B CA 1
ATOM 2435 C C . SER B 1 142 ? -14.924 9.627 -15.783 1.00 32.25 142 SER B C 1
ATOM 2436 O O . SER B 1 142 ? -16.084 9.737 -16.176 1.00 30.72 142 SER B O 1
ATOM 2439 N N . VAL B 1 143 ? -14.586 9.646 -14.472 1.00 30.06 143 VAL B N 1
ATOM 2440 C CA . VAL B 1 143 ? -15.639 9.753 -13.436 1.00 29.05 143 VAL B CA 1
ATOM 2441 C C . VAL B 1 143 ? -16.545 10.971 -13.658 1.00 30.22 143 VAL B C 1
ATOM 2442 O O . VAL B 1 143 ? -17.770 10.844 -13.634 1.00 27.99 143 VAL B O 1
ATOM 2446 N N . LEU B 1 144 ? -15.960 12.136 -13.864 1.00 27.52 144 LEU B N 1
ATOM 2447 C CA . LEU B 1 144 ? -16.786 13.341 -14.024 1.00 26.48 144 LEU B CA 1
ATOM 2448 C C . LEU B 1 144 ? -17.673 13.325 -15.288 1.00 29.66 144 LEU B C 1
ATOM 2449 O O . LEU B 1 144 ? -18.894 13.457 -15.140 1.00 27.65 144 LEU B O 1
ATOM 2454 N N . PRO B 1 145 ? -17.133 13.130 -16.518 1.00 29.95 145 PRO B N 1
ATOM 2455 C CA . PRO B 1 145 ? -18.022 13.150 -17.687 1.00 29.51 145 PRO B CA 1
ATOM 2456 C C . PRO B 1 145 ? -19.115 12.100 -17.633 1.00 34.12 145 PRO B C 1
ATOM 2457 O O . PRO B 1 145 ? -20.263 12.422 -17.997 1.00 33.08 145 PRO B O 1
ATOM 2461 N N . ILE B 1 146 ? -18.788 10.868 -17.146 1.00 30.65 146 ILE B N 1
ATOM 2462 C CA . ILE B 1 146 ? -19.807 9.818 -17.030 1.00 32.42 146 ILE B CA 1
ATOM 2463 C C . ILE B 1 146 ? -20.857 10.267 -16.060 1.00 34.51 146 ILE B C 1
ATOM 2464 O O . ILE B 1 146 ? -22.050 10.140 -16.354 1.00 34.26 146 ILE B O 1
ATOM 2469 N N . SER B 1 147 ? -20.424 10.816 -14.914 1.00 29.45 147 SER B N 1
ATOM 2470 C CA . SER B 1 147 ? -21.358 11.295 -13.897 1.00 28.25 147 SER B CA 1
ATOM 2471 C C . SER B 1 147 ? -22.268 12.391 -14.443 1.00 30.08 147 SER B C 1
ATOM 2472 O O . SER B 1 147 ? -23.461 12.332 -14.216 1.00 28.12 147 SER B O 1
ATOM 2475 N N . LEU B 1 148 ? -21.708 13.355 -15.226 1.00 29.67 148 LEU B N 1
ATOM 2476 C CA . LEU B 1 148 ? -22.502 14.424 -15.837 1.00 29.77 148 LEU B CA 1
ATOM 2477 C C . LEU B 1 148 ? -23.505 13.840 -16.831 1.00 35.62 148 LEU B C 1
ATOM 2478 O O . LEU B 1 148 ? -24.652 14.287 -16.857 1.00 36.45 148 LEU B O 1
ATOM 2483 N N . LYS B 1 149 ? -23.074 12.831 -17.618 1.00 34.08 149 LYS B N 1
ATOM 2484 C CA . LYS B 1 149 ? -23.942 12.131 -18.589 1.00 36.45 149 LYS B CA 1
ATOM 2485 C C . LYS B 1 149 ? -25.042 11.385 -17.823 1.00 42.75 149 LYS B C 1
ATOM 2486 O O . LYS B 1 149 ? -26.207 11.483 -18.213 1.00 44.30 149 LYS B O 1
ATOM 2492 N N . LYS B 1 150 ? -24.684 10.690 -16.709 1.00 37.73 150 LYS B N 1
ATOM 2493 C CA . LYS B 1 150 ? -25.679 9.981 -15.893 1.00 38.14 150 LYS B CA 1
ATOM 2494 C C . LYS B 1 150 ? -26.653 10.920 -15.206 1.00 43.35 150 LYS B C 1
ATOM 2495 O O . LYS B 1 150 ? -27.807 10.547 -15.082 1.00 45.44 150 LYS B O 1
ATOM 2501 N N . LEU B 1 151 ? -26.204 12.128 -14.774 1.00 39.69 151 LEU B N 1
ATOM 2502 C CA . LEU B 1 151 ? -27.034 13.184 -14.181 1.00 39.24 151 LEU B CA 1
ATOM 2503 C C . LEU B 1 151 ? -28.030 13.723 -15.218 1.00 47.84 151 LEU B C 1
ATOM 2504 O O . LEU B 1 151 ? -29.058 14.274 -14.826 1.00 50.38 151 LEU B O 1
ATOM 2509 N N . LYS B 1 152 ? -27.689 13.616 -16.514 1.00 44.32 152 LYS B N 1
ATOM 2510 C CA . LYS B 1 152 ? -28.520 14.049 -17.650 1.00 45.45 152 LYS B CA 1
ATOM 2511 C C . LYS B 1 152 ? -29.436 12.881 -18.110 1.00 51.87 152 LYS B C 1
ATOM 2512 O O . LYS B 1 152 ? -30.620 13.104 -18.379 1.00 52.62 152 LYS B O 1
ATOM 2518 N N . GLU B 1 153 ? -28.904 11.633 -18.168 1.00 49.12 153 GLU B N 1
ATOM 2519 C CA . GLU B 1 153 ? -29.701 10.455 -18.555 1.00 50.54 153 GLU B CA 1
ATOM 2520 C C . GLU B 1 153 ? -30.774 10.208 -17.497 1.00 54.43 153 GLU B C 1
ATOM 2521 O O . GLU B 1 153 ? -31.907 9.871 -17.844 1.00 54.86 153 GLU B O 1
ATOM 2527 N N . SER B 1 154 ? -30.425 10.424 -16.210 1.00 50.08 154 SER B N 1
AT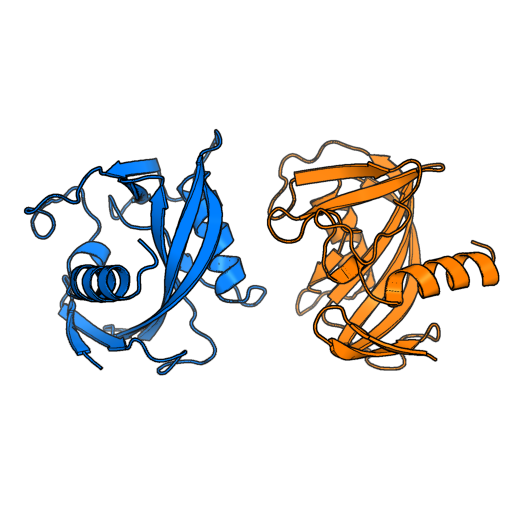OM 2528 C CA . SER B 1 154 ? -31.373 10.272 -15.099 1.00 51.15 154 SER B CA 1
ATOM 2529 C C . SER B 1 154 ? -32.395 11.401 -15.139 1.00 56.29 154 SER B C 1
ATOM 2530 O O . SER B 1 154 ? -33.527 11.203 -14.714 1.00 54.35 154 SER B O 1
ATOM 2533 N N . GLY B 1 155 ? -31.970 12.558 -15.658 1.00 56.44 155 GLY B N 1
ATOM 2534 C CA . GLY B 1 155 ? -32.788 13.753 -15.820 1.00 59.21 155 GLY B CA 1
ATOM 2535 C C . GLY B 1 155 ? -32.818 14.707 -14.644 1.00 65.29 155 GLY B C 1
ATOM 2536 O O . GLY B 1 155 ? -33.876 15.278 -14.360 1.00 65.93 155 GLY B O 1
ATOM 2537 N N . TRP B 1 156 ? -31.663 14.885 -13.945 1.00 62.56 156 TRP B N 1
ATOM 2538 C CA . TRP B 1 156 ? -31.514 15.785 -12.783 1.00 81.06 156 TRP B CA 1
ATOM 2539 C C . TRP B 1 156 ? -30.980 17.154 -13.235 1.00 96.77 156 TRP B C 1
ATOM 2540 O O . TRP B 1 156 ? -30.558 17.976 -12.415 1.00 49.50 156 TRP B O 1
#

CATH classification: 3.90.79.10

Nearest PDB structures (foldseek):
  4jzu-assembly1_A  TM=1.006E+00  e=7.015E-34  Bacillus subtilis subsp. subtilis str. 168
  4jzs-assembly1_A  TM=9.961E-01  e=1.642E-30  Bacillus subtilis subsp. subtilis str. 168
  4jzu-assembly2_B  TM=9.848E-01  e=6.639E-29  Bacillus subtilis subsp. subtilis str. 168
  4jzv-assembly2_B  TM=9.971E-01  e=4.482E-28  Bacillus subtilis subsp. subtilis str. 168
  3i7u-assembly1_B  TM=7.167E-01  e=3.913E-07  Aquifex aeolicus VF5

Solvent-accessible surface area: 16461 Å² total; per-residue (Å²): 150,82,107,34,130,11,100,129,115,28,34,1,26,0,8,48,97,123,57,60,45,29,132,85,9,78,26,0,0,0,0,0,61,64,62,42,77,18,0,0,0,44,11,98,120,90,10,41,3,0,0,8,20,119,25,81,128,70,36,72,10,86,44,0,0,42,63,17,0,32,19,14,0,0,2,53,36,135,38,32,69,50,16,0,0,10,50,25,60,30,198,170,142,80,37,8,19,0,0,6,2,0,35,4,93,86,56,73,208,49,119,87,41,118,99,11,145,0,45,33,79,36,128,130,25,39,175,61,18,55,176,27,198,137,4,0,53,23,4,30,22,38,1,8,76,31,0,24,114,60,0,127,113,47,64,89,61,142,80,93,29,93,16,104,139,131,62,36,0,48,0,4,43,101,119,50,70,42,26,128,85,10,134,43,2,8,0,0,0,66,64,62,44,75,37,0,0,0,36,8,55,83,73,10,52,6,4,0,8,24,60,14,67,122,156,24,68,8,91,92,0,0,75,60,12,1,114,61,10,0,4,4,129,42,150,38,20,102,56,15,0,0,5,80,27,103,97,15,24,0,0,6,24,0,44,10,109,73,59,70,209,39,109,85,71,109,78,3,128,1,56,35,76,35,120,134,26,42,159,73,22,76,177,42,184,136,5,0,66,25,4,26,20,41,0,3,76,24,0,50,135,73,13,174,132,71,62,131

Organism: Bacillus subtilis (strain 168) (NCBI:txid224308)

Sequence (308 aa):
MYEFKDYYQNTVQLSFDDQPFSDSPKHVWVICRFGGKWLLTEHEDRGYEFPGGKVEPMECAEEAALREVKEETGARVKSLKYLGQYKVLGKEKVIVKNIYFADIEKLEKQADYFETKGPVLFHELPENLSRNKKFSFIMKDSVLPISLKKLKESGWIMYEFKDYYQNTVQLSFDDQPFSDSPKHVWVICRFGGKWLLTEHEDRGYEFPGGKVEPMECAEEAALREVKEETGARVKSLKYLGQYKVLIVKNIYFADIEKLEKQADYFETKGPVLFHELPENLSRNKKFSFIMKDSVLPISLKKLKESGW

Foldseek 3Di:
DDWDAFPVRWIKDWDQDPQPPDPQFFKEFEFEDEPLKTKWFQQQPFATGGWMTTADPPGGRVRRRQVRCCLRAQWDFPDKAWGIKMWTHDPPDIGIYTYIYTYTDDHDDDPHNPRTPYIDIGSDDDPCQLVDSNHGSVCNGVPPVVSVVSVVVVVVD/DDWDAFLVRFIKDKDQPDCPPDQAFFKEFEFEDEPLKTKWWQQLPFATDGWMTTAPPVHGRQRRHCVRNCQRAVFDFPDKAWGIWMDTVGIYTYIYTYTDDHDDDPDHDSTPYIDIGSDDDDQLLPPRRHGSVSNIVPVVVSVVSCVVVPD

B-factor: mean 39.62, std 14.91, range [20.0, 140.43]